Protein AF-A0A924QLK8-F1 (afdb_monomer)

Structure (mmCIF, N/CA/C/O backbone):
data_AF-A0A924QLK8-F1
#
_entry.id   AF-A0A924QLK8-F1
#
loop_
_atom_site.group_PDB
_atom_site.id
_atom_site.type_symbol
_atom_site.label_atom_id
_atom_site.label_alt_id
_atom_site.label_comp_id
_atom_site.label_asym_id
_atom_site.label_entity_id
_atom_site.label_seq_id
_atom_site.pdbx_PDB_ins_code
_atom_site.Cartn_x
_atom_site.Cartn_y
_atom_site.Cartn_z
_atom_site.occupancy
_atom_site.B_iso_or_equiv
_atom_site.auth_seq_id
_atom_site.auth_comp_id
_atom_site.auth_asym_id
_atom_site.auth_atom_id
_atom_site.pdbx_PDB_model_num
ATOM 1 N N . MET A 1 1 ? 37.944 8.018 -22.817 1.00 52.59 1 MET A N 1
ATOM 2 C CA . MET A 1 1 ? 36.495 7.705 -22.850 1.00 52.59 1 MET A CA 1
ATOM 3 C C . MET A 1 1 ? 36.092 6.530 -21.945 1.00 52.59 1 MET A C 1
ATOM 5 O O . MET A 1 1 ? 34.907 6.373 -21.698 1.00 52.59 1 MET A O 1
ATOM 9 N N . VAL A 1 2 ? 37.031 5.741 -21.392 1.00 51.84 2 VAL A N 1
ATOM 10 C CA . VAL A 1 2 ? 36.708 4.616 -20.482 1.00 51.84 2 VAL A CA 1
ATOM 11 C C . VAL A 1 2 ? 36.290 5.085 -19.074 1.00 51.84 2 VAL A C 1
ATOM 13 O O . VAL A 1 2 ? 35.356 4.531 -18.504 1.00 51.84 2 VAL A O 1
ATOM 16 N N . LEU A 1 3 ? 36.897 6.154 -18.536 1.00 49.53 3 LEU A N 1
ATOM 17 C CA . LEU A 1 3 ? 36.536 6.675 -17.206 1.00 49.53 3 LEU A CA 1
ATOM 18 C C . LEU A 1 3 ? 35.123 7.278 -17.137 1.00 49.53 3 LEU A C 1
ATOM 20 O O . LEU A 1 3 ? 34.426 7.066 -16.153 1.00 49.53 3 LEU A O 1
ATOM 24 N N . THR A 1 4 ? 34.672 7.991 -18.172 1.00 55.12 4 THR A N 1
ATOM 25 C CA . THR A 1 4 ? 33.317 8.572 -18.216 1.00 55.12 4 THR A CA 1
ATOM 26 C C . THR A 1 4 ? 32.231 7.501 -18.334 1.00 55.12 4 THR A C 1
ATOM 28 O O . THR A 1 4 ? 31.162 7.659 -17.755 1.00 55.12 4 THR A O 1
ATOM 31 N N . ALA A 1 5 ? 32.516 6.385 -19.015 1.00 56.75 5 ALA A N 1
ATOM 32 C CA . ALA A 1 5 ? 31.615 5.236 -19.080 1.00 56.75 5 ALA A CA 1
ATOM 33 C C . ALA A 1 5 ? 31.540 4.473 -17.740 1.00 56.75 5 ALA A C 1
ATOM 35 O O . ALA A 1 5 ? 30.443 4.122 -17.317 1.00 56.75 5 ALA A O 1
ATOM 36 N N . MET A 1 6 ? 32.661 4.275 -17.026 1.00 59.16 6 MET A N 1
ATOM 37 C CA . MET A 1 6 ? 32.640 3.670 -15.680 1.00 59.16 6 MET A CA 1
ATOM 38 C C . MET A 1 6 ? 31.910 4.544 -14.652 1.00 59.16 6 MET A C 1
ATOM 40 O O . MET A 1 6 ? 31.151 4.016 -13.844 1.00 59.16 6 MET A O 1
ATOM 44 N N . LEU A 1 7 ? 32.089 5.871 -14.695 1.00 56.84 7 LEU A N 1
ATOM 45 C CA . LEU A 1 7 ? 31.396 6.783 -13.777 1.00 56.84 7 LEU A CA 1
ATOM 46 C C . LEU A 1 7 ? 29.872 6.773 -14.006 1.00 56.84 7 LEU A C 1
ATOM 48 O O . LEU A 1 7 ? 29.106 6.757 -13.048 1.00 56.84 7 LEU A O 1
ATOM 52 N N . ALA A 1 8 ? 29.431 6.724 -15.269 1.00 57.00 8 ALA A N 1
ATOM 53 C CA . ALA A 1 8 ? 28.014 6.640 -15.628 1.00 57.00 8 ALA A CA 1
ATOM 54 C C . ALA A 1 8 ? 27.374 5.286 -15.255 1.00 57.00 8 ALA A C 1
ATOM 56 O O . ALA A 1 8 ? 26.233 5.260 -14.794 1.00 57.00 8 ALA A O 1
ATOM 57 N N . LEU A 1 9 ? 28.106 4.171 -15.399 1.00 63.88 9 LEU A N 1
ATOM 58 C CA . LEU A 1 9 ? 27.652 2.841 -14.961 1.00 63.88 9 LEU A CA 1
ATOM 59 C C . LEU A 1 9 ? 27.513 2.758 -13.433 1.00 63.88 9 LEU A C 1
ATOM 61 O O . LEU A 1 9 ? 26.516 2.235 -12.935 1.00 63.88 9 LEU A O 1
ATOM 65 N N . ASN A 1 10 ? 28.470 3.322 -12.689 1.00 61.03 10 ASN A N 1
ATOM 66 C CA . ASN A 1 10 ? 28.428 3.338 -11.225 1.00 61.03 10 ASN A CA 1
ATOM 67 C C . ASN A 1 10 ? 27.283 4.212 -10.694 1.00 61.03 10 ASN A C 1
ATOM 69 O O . ASN A 1 10 ? 26.560 3.783 -9.797 1.00 61.03 10 ASN A O 1
ATOM 73 N N . LEU A 1 11 ? 27.045 5.381 -11.303 1.00 63.94 11 LEU A N 1
ATOM 74 C CA . LEU A 1 11 ? 25.928 6.252 -10.927 1.00 63.94 11 LEU A CA 1
ATOM 75 C C . LEU A 1 11 ? 24.566 5.567 -11.136 1.00 63.94 11 LEU A C 1
ATOM 77 O O . LEU A 1 11 ? 23.669 5.704 -10.308 1.00 63.94 11 LEU A O 1
ATOM 81 N N . SER A 1 12 ? 24.407 4.786 -12.210 1.00 78.31 12 SER A N 1
ATOM 82 C CA . SER A 1 12 ? 23.176 4.020 -12.447 1.00 78.31 12 SER A CA 1
ATOM 83 C C . SER A 1 12 ? 22.949 2.953 -11.366 1.00 78.31 12 SER A C 1
ATOM 85 O O . SER A 1 12 ? 21.851 2.859 -10.818 1.00 78.31 12 SER A O 1
ATOM 87 N N . ALA A 1 13 ? 23.992 2.212 -10.978 1.00 85.25 13 ALA A N 1
ATOM 88 C CA . ALA A 1 13 ? 23.901 1.200 -9.923 1.00 85.25 13 ALA A CA 1
ATOM 89 C C . ALA A 1 13 ? 23.570 1.798 -8.541 1.00 85.25 13 ALA A C 1
ATOM 91 O O . ALA A 1 13 ? 22.764 1.227 -7.800 1.00 85.25 13 ALA A O 1
ATOM 92 N N . GLU A 1 14 ? 24.144 2.955 -8.202 1.00 88.31 14 GLU A N 1
ATOM 93 C CA . GLU A 1 14 ? 23.847 3.681 -6.960 1.00 88.31 14 GLU A CA 1
ATOM 94 C C . GLU A 1 14 ? 22.391 4.160 -6.906 1.00 88.31 14 GLU A C 1
ATOM 96 O O . GLU A 1 14 ? 21.726 3.991 -5.881 1.00 88.31 14 GLU A O 1
ATOM 101 N N . ILE A 1 15 ? 21.864 4.686 -8.018 1.00 89.62 15 ILE A N 1
ATOM 102 C CA . ILE A 1 15 ? 20.463 5.118 -8.118 1.00 89.62 15 ILE A CA 1
ATOM 103 C C . ILE A 1 15 ? 19.510 3.931 -7.914 1.00 89.62 15 ILE A C 1
ATOM 105 O O . ILE A 1 15 ? 18.560 4.030 -7.134 1.00 89.62 15 ILE A O 1
ATOM 109 N N . LEU A 1 16 ? 19.768 2.786 -8.556 1.00 91.19 16 LEU A N 1
ATOM 110 C CA . LEU A 1 16 ? 18.956 1.578 -8.353 1.00 91.19 16 LEU A CA 1
ATOM 111 C C . LEU A 1 16 ? 19.023 1.102 -6.896 1.00 91.19 16 LEU A C 1
ATOM 113 O O . LEU A 1 16 ? 17.999 0.746 -6.310 1.00 91.19 16 LEU A O 1
ATOM 117 N N . ASN A 1 17 ? 20.204 1.155 -6.273 1.00 92.38 17 ASN A N 1
ATOM 118 C CA . ASN A 1 17 ? 20.367 0.796 -4.868 1.00 92.38 17 ASN A CA 1
ATOM 119 C C . ASN A 1 17 ? 19.590 1.732 -3.923 1.00 92.38 17 ASN A C 1
ATOM 121 O O . ASN A 1 17 ? 18.981 1.270 -2.953 1.00 92.38 17 ASN A O 1
ATOM 125 N N . ALA A 1 18 ? 19.550 3.032 -4.222 1.00 95.00 18 ALA A N 1
ATOM 126 C CA . ALA A 1 18 ? 18.730 3.988 -3.485 1.00 95.00 18 ALA A CA 1
ATOM 127 C C . ALA A 1 18 ? 17.238 3.624 -3.579 1.00 95.00 18 ALA A C 1
ATOM 129 O O . ALA A 1 18 ? 16.558 3.562 -2.553 1.00 95.00 18 ALA A O 1
ATOM 130 N N . PHE A 1 19 ? 16.738 3.277 -4.772 1.00 95.25 19 PHE A N 1
ATOM 131 C CA . PHE A 1 19 ? 15.354 2.818 -4.930 1.00 95.25 19 PHE A CA 1
ATOM 132 C C . PHE A 1 19 ? 15.057 1.533 -4.154 1.00 95.25 19 PHE A C 1
ATOM 134 O O . PHE A 1 19 ? 14.004 1.464 -3.517 1.00 95.25 19 PHE A O 1
ATOM 141 N N . ARG A 1 20 ? 15.972 0.550 -4.135 1.00 94.50 20 ARG A N 1
ATOM 142 C CA . ARG A 1 20 ? 15.825 -0.654 -3.292 1.00 94.50 20 ARG A CA 1
ATOM 143 C C . ARG A 1 20 ? 15.733 -0.300 -1.814 1.00 94.50 20 ARG A C 1
ATOM 145 O O . ARG A 1 20 ? 14.881 -0.835 -1.113 1.00 94.50 20 ARG A O 1
ATOM 152 N N . THR A 1 21 ? 16.587 0.610 -1.355 1.00 96.75 21 THR A N 1
ATOM 153 C CA . THR A 1 21 ? 16.643 1.039 0.049 1.00 96.75 21 THR A CA 1
ATOM 154 C C . THR A 1 21 ? 15.335 1.702 0.468 1.00 96.75 21 THR A C 1
ATOM 156 O O . THR A 1 21 ? 14.754 1.347 1.493 1.00 96.75 21 THR A O 1
ATOM 159 N N . VAL A 1 22 ? 14.823 2.617 -0.360 1.00 97.81 22 VAL A N 1
ATOM 160 C CA . VAL A 1 22 ? 13.526 3.263 -0.130 1.00 97.81 22 VAL A CA 1
ATOM 161 C C . VAL A 1 22 ? 12.401 2.231 -0.153 1.00 97.81 22 VAL A C 1
ATOM 163 O O . VAL A 1 22 ? 11.565 2.225 0.746 1.00 97.81 22 VAL A O 1
ATOM 166 N N . ASN A 1 23 ? 12.401 1.319 -1.128 1.00 97.06 23 ASN A N 1
ATOM 167 C CA . ASN A 1 23 ? 11.398 0.263 -1.210 1.00 97.06 23 ASN A CA 1
ATOM 168 C C . ASN A 1 23 ? 11.396 -0.622 0.043 1.00 97.06 23 ASN A C 1
ATOM 170 O O . ASN A 1 23 ? 10.340 -0.867 0.613 1.00 97.06 23 ASN A O 1
ATOM 174 N N . TYR A 1 24 ? 12.568 -1.055 0.510 1.00 96.94 24 TYR A N 1
ATOM 175 C CA . TYR A 1 24 ? 12.702 -1.846 1.733 1.00 96.94 24 TYR A CA 1
ATOM 176 C C . TYR A 1 24 ? 12.174 -1.096 2.963 1.00 96.94 24 TYR A C 1
ATOM 178 O O . TYR A 1 24 ? 11.429 -1.660 3.761 1.00 96.94 24 TYR A O 1
ATOM 186 N N . SER A 1 25 ? 12.491 0.197 3.082 1.00 98.06 25 SER A N 1
ATOM 187 C CA . SER A 1 25 ? 11.961 1.050 4.150 1.00 98.06 25 SER A CA 1
ATOM 188 C C . SER A 1 25 ? 10.428 1.133 4.119 1.00 98.06 25 SER A C 1
ATOM 190 O O . SER A 1 25 ? 9.776 0.952 5.147 1.00 98.06 25 SER A O 1
ATOM 192 N N . LEU A 1 26 ? 9.837 1.318 2.932 1.00 97.94 26 LEU A N 1
ATOM 193 C CA . LEU A 1 26 ? 8.381 1.349 2.751 1.00 97.94 26 LEU A CA 1
ATOM 194 C C . LEU A 1 26 ? 7.727 0.008 3.108 1.00 97.94 26 LEU A C 1
ATOM 196 O O . LEU A 1 26 ? 6.694 -0.003 3.770 1.00 97.94 26 LEU A O 1
ATOM 200 N N . LEU A 1 27 ? 8.335 -1.122 2.734 1.00 96.88 27 LEU A N 1
ATOM 201 C CA . LEU A 1 27 ? 7.831 -2.451 3.097 1.00 96.88 27 LEU A CA 1
ATOM 202 C C . LEU A 1 27 ? 7.863 -2.684 4.614 1.00 96.88 27 LEU A C 1
ATOM 204 O O . LEU A 1 27 ? 6.887 -3.179 5.176 1.00 96.88 27 LEU A O 1
ATOM 208 N N . ASN A 1 28 ? 8.936 -2.271 5.293 1.00 97.75 28 ASN A N 1
ATOM 209 C CA . ASN A 1 28 ? 9.011 -2.347 6.754 1.00 97.75 28 ASN A CA 1
ATOM 210 C C . ASN A 1 28 ? 7.975 -1.438 7.424 1.00 97.75 28 ASN A C 1
ATOM 212 O O . ASN A 1 28 ? 7.350 -1.834 8.406 1.00 97.75 28 ASN A O 1
ATOM 216 N N . SER A 1 29 ? 7.768 -0.234 6.884 1.00 97.75 29 SER A N 1
ATOM 217 C CA . SER A 1 29 ? 6.728 0.678 7.362 1.00 97.75 29 SER A CA 1
ATOM 218 C C . SER A 1 29 ? 5.336 0.063 7.203 1.00 97.75 29 SER A C 1
ATOM 220 O O . SER A 1 29 ? 4.559 0.091 8.154 1.00 97.75 29 SER A O 1
ATOM 222 N N . ASN A 1 30 ? 5.048 -0.576 6.066 1.00 96.62 30 ASN A N 1
ATOM 223 C CA . ASN A 1 30 ? 3.788 -1.288 5.842 1.00 96.62 30 ASN A CA 1
ATOM 224 C C . ASN A 1 30 ? 3.568 -2.393 6.883 1.00 96.62 30 ASN A C 1
ATOM 226 O O . ASN A 1 30 ? 2.508 -2.440 7.499 1.00 96.62 30 ASN A O 1
ATOM 230 N N . ALA A 1 31 ? 4.581 -3.227 7.139 1.00 97.38 31 ALA A N 1
ATOM 231 C CA . ALA A 1 31 ? 4.492 -4.299 8.132 1.00 97.38 31 ALA A CA 1
ATOM 232 C C . ALA A 1 31 ? 4.278 -3.771 9.566 1.00 97.38 31 ALA A C 1
ATOM 234 O O . ALA A 1 31 ? 3.529 -4.355 10.355 1.00 97.38 31 ALA A O 1
ATOM 235 N N . ALA A 1 32 ? 4.912 -2.646 9.910 1.00 97.69 32 ALA A N 1
ATOM 236 C CA . ALA A 1 32 ? 4.711 -1.992 11.199 1.00 97.69 32 ALA A CA 1
ATOM 237 C C . ALA A 1 32 ? 3.282 -1.440 11.345 1.00 97.69 32 ALA A C 1
ATOM 239 O O . ALA A 1 32 ? 2.670 -1.606 12.402 1.00 97.69 32 ALA A O 1
ATOM 240 N N . ILE A 1 33 ? 2.735 -0.830 10.286 1.00 97.31 33 ILE A N 1
ATOM 241 C CA . ILE A 1 33 ? 1.347 -0.347 10.259 1.00 97.31 33 ILE A CA 1
ATOM 242 C C . ILE A 1 33 ? 0.369 -1.518 10.401 1.00 97.31 33 ILE A C 1
ATOM 244 O O . ILE A 1 33 ? -0.551 -1.439 11.212 1.00 97.31 33 ILE A O 1
ATOM 248 N N . ASP A 1 34 ? 0.606 -2.631 9.706 1.00 95.75 34 ASP A N 1
ATOM 249 C CA . ASP A 1 34 ? -0.236 -3.829 9.813 1.00 95.75 34 ASP A CA 1
ATOM 250 C C . ASP A 1 34 ? -0.263 -4.372 11.247 1.00 95.75 34 ASP A C 1
ATOM 252 O O . ASP A 1 34 ? -1.331 -4.605 11.813 1.00 95.75 34 ASP A O 1
ATOM 256 N N . THR A 1 35 ? 0.905 -4.462 11.889 1.00 97.06 35 THR A N 1
ATOM 257 C CA . THR A 1 35 ? 1.021 -4.893 13.293 1.00 97.06 35 THR A CA 1
ATOM 258 C C . THR A 1 35 ? 0.262 -3.957 14.245 1.00 97.06 35 THR A C 1
ATOM 260 O O . THR A 1 35 ? -0.393 -4.402 15.199 1.00 97.06 35 THR A O 1
ATOM 263 N N . LYS A 1 36 ? 0.322 -2.642 13.992 1.00 95.25 36 LYS A N 1
ATOM 264 C CA . LYS A 1 36 ? -0.432 -1.638 14.753 1.00 95.25 36 LYS A CA 1
ATOM 265 C C . LYS A 1 36 ? -1.938 -1.837 14.572 1.00 95.25 36 LYS A C 1
ATOM 267 O O . LYS A 1 36 ? -2.654 -1.932 15.571 1.00 95.25 36 LYS A O 1
ATOM 272 N N . ASN A 1 37 ? -2.409 -1.964 13.333 1.00 94.25 37 ASN A N 1
ATOM 273 C CA . ASN A 1 37 ? -3.826 -2.155 13.026 1.00 94.25 37 ASN A CA 1
ATOM 274 C C . ASN A 1 37 ? -4.359 -3.443 13.660 1.00 94.25 37 ASN A C 1
ATOM 276 O O . ASN A 1 37 ? -5.403 -3.417 14.311 1.00 94.25 37 ASN A O 1
ATOM 280 N N . GLU A 1 38 ? -3.623 -4.554 13.575 1.00 95.75 38 GLU A N 1
ATOM 281 C CA . GLU A 1 38 ? -3.990 -5.807 14.244 1.00 95.75 38 GLU A CA 1
ATOM 282 C C . GLU A 1 38 ? -4.172 -5.638 15.756 1.00 95.75 38 GLU A C 1
ATOM 284 O O . GLU A 1 38 ? -5.099 -6.202 16.343 1.00 95.75 38 GLU A O 1
ATOM 289 N N . THR A 1 39 ? -3.303 -4.855 16.396 1.00 95.62 39 THR A N 1
ATOM 290 C CA . THR A 1 39 ? -3.394 -4.566 17.833 1.00 95.62 39 THR A CA 1
ATOM 291 C C . THR A 1 39 ? -4.663 -3.777 18.157 1.00 95.62 39 THR A C 1
ATOM 293 O O . THR A 1 39 ? -5.375 -4.123 19.103 1.00 95.62 39 THR A O 1
ATOM 296 N N . ILE A 1 40 ? -5.003 -2.777 17.341 1.00 93.94 40 ILE A N 1
ATOM 297 C CA . ILE A 1 40 ? -6.231 -1.989 17.510 1.00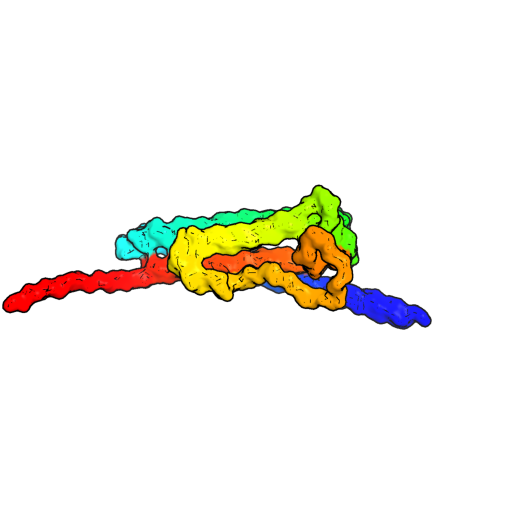 93.94 40 ILE A CA 1
ATOM 298 C C . ILE A 1 40 ? -7.473 -2.865 17.298 1.00 93.94 40 ILE A C 1
ATOM 300 O O . ILE A 1 40 ? -8.389 -2.843 18.117 1.00 93.94 40 ILE A O 1
ATOM 304 N N . PHE A 1 41 ? -7.493 -3.713 16.266 1.00 94.12 41 PHE A N 1
ATOM 305 C CA . PHE A 1 41 ? -8.602 -4.642 16.030 1.00 94.12 41 PHE A CA 1
ATOM 306 C C . PHE A 1 41 ? -8.770 -5.674 17.156 1.00 94.12 41 PHE A C 1
ATOM 308 O O . PHE A 1 41 ? -9.901 -6.042 17.484 1.00 94.12 41 PHE A O 1
ATOM 315 N N . LYS A 1 42 ? -7.678 -6.132 17.783 1.00 93.81 42 LYS A N 1
ATOM 316 C CA . LYS A 1 42 ? -7.750 -6.963 18.999 1.00 93.81 42 LYS A CA 1
ATOM 317 C C . LYS A 1 42 ? -8.369 -6.187 20.164 1.00 93.81 42 LYS A C 1
ATOM 319 O O . LYS A 1 42 ? -9.237 -6.732 20.841 1.00 93.81 42 LYS A O 1
ATOM 324 N N . SER A 1 43 ? -7.980 -4.926 20.360 1.00 90.38 43 SER A N 1
ATOM 325 C CA . SER A 1 43 ? -8.564 -4.059 21.393 1.00 90.38 43 SER A CA 1
ATOM 326 C C . SER A 1 43 ? -10.064 -3.830 21.172 1.00 90.38 43 SER A C 1
ATOM 328 O O . SER A 1 43 ? -10.847 -4.035 22.094 1.00 90.38 43 SER A O 1
ATOM 330 N N . PHE A 1 44 ? -10.496 -3.539 19.942 1.00 87.62 44 PHE A N 1
ATOM 331 C CA . PHE A 1 44 ? -11.917 -3.423 19.589 1.00 87.62 44 PHE A CA 1
ATOM 332 C C . PHE A 1 44 ? -12.743 -4.650 19.990 1.00 87.62 44 PHE A C 1
ATOM 334 O O . PHE A 1 44 ? -13.849 -4.517 20.514 1.00 87.62 44 PHE A O 1
ATOM 341 N N . LYS A 1 45 ? -12.216 -5.858 19.744 1.00 87.81 45 LYS A N 1
ATOM 342 C CA . LYS A 1 45 ? -12.901 -7.107 20.107 1.00 87.81 45 LYS A CA 1
ATOM 343 C C . LYS A 1 45 ? -13.097 -7.229 21.617 1.00 87.81 45 LYS A C 1
ATOM 345 O O . LYS A 1 45 ? -14.162 -7.656 22.040 1.00 87.81 45 LYS A O 1
ATOM 350 N N . GLN A 1 46 ? -12.121 -6.795 22.412 1.00 88.12 46 GLN A N 1
ATOM 351 C CA . GLN A 1 46 ? -12.255 -6.742 23.871 1.00 88.12 46 GLN A CA 1
ATOM 352 C C . GLN A 1 46 ? -13.287 -5.692 24.311 1.00 88.12 46 GLN A C 1
ATOM 354 O O . GLN A 1 46 ? -14.037 -5.912 25.256 1.00 88.12 46 GLN A O 1
ATOM 359 N N . GLU A 1 47 ? -13.366 -4.547 23.629 1.00 84.12 47 GLU A N 1
ATOM 360 C CA . GLU A 1 47 ? -14.347 -3.500 23.949 1.00 84.12 47 GLU A CA 1
ATOM 361 C C . GLU A 1 47 ? -15.790 -3.895 23.603 1.00 84.12 47 GLU A C 1
ATOM 363 O O . GLU A 1 47 ? -16.721 -3.454 24.276 1.00 84.12 47 GLU A O 1
ATOM 368 N N . LEU A 1 48 ? -15.993 -4.780 22.621 1.00 83.94 48 LEU A N 1
ATOM 369 C CA . LEU A 1 48 ? -17.304 -5.377 22.326 1.00 83.94 48 LEU A CA 1
ATOM 370 C C . LEU A 1 48 ? -17.835 -6.263 23.469 1.00 83.94 48 LEU A C 1
ATOM 372 O O . LEU A 1 48 ? -19.048 -6.468 23.575 1.00 83.94 48 LEU A O 1
ATOM 376 N N . GLU A 1 49 ? -16.950 -6.774 24.325 1.00 87.56 49 GLU A N 1
ATOM 377 C CA . GLU A 1 49 ? -17.301 -7.596 25.489 1.00 87.56 49 GLU A CA 1
ATOM 378 C C . GLU A 1 49 ? -17.611 -6.745 26.733 1.00 87.56 49 GLU A C 1
ATOM 380 O O . GLU A 1 49 ? -18.283 -7.210 27.655 1.00 87.56 49 GLU A O 1
ATOM 385 N N . GLN A 1 50 ? -17.188 -5.476 26.753 1.00 85.75 50 GLN A N 1
ATOM 386 C CA . GLN A 1 50 ? -17.415 -4.554 27.868 1.00 85.75 50 GLN A CA 1
ATOM 387 C C . GLN A 1 50 ? -18.803 -3.916 27.769 1.00 85.75 50 GLN A C 1
ATOM 389 O O . GLN A 1 50 ? -19.095 -3.191 26.820 1.00 85.75 50 GLN A O 1
ATOM 394 N N . ALA A 1 51 ? -19.658 -4.135 28.773 1.00 80.12 51 ALA A N 1
ATOM 395 C CA . ALA A 1 51 ? -21.056 -3.688 28.756 1.00 80.12 51 ALA A CA 1
ATOM 396 C C . ALA A 1 51 ? -21.222 -2.180 28.474 1.00 80.12 51 ALA A C 1
ATOM 398 O O . ALA A 1 51 ? -22.112 -1.795 27.717 1.00 80.12 51 ALA A O 1
ATOM 399 N N . GLU A 1 52 ? -20.339 -1.348 29.030 1.00 82.06 52 GLU A N 1
ATOM 400 C CA . GLU A 1 52 ? -20.372 0.115 28.889 1.00 82.06 52 GLU A CA 1
ATOM 401 C C . GLU A 1 52 ? -19.997 0.591 27.477 1.00 82.06 52 GLU A C 1
ATOM 403 O O . GLU A 1 52 ? -20.546 1.577 26.989 1.00 82.06 52 GLU A O 1
ATOM 408 N N . LYS A 1 53 ? -19.102 -0.131 26.791 1.00 84.75 53 LYS A N 1
ATOM 409 C CA . LYS A 1 53 ? -18.584 0.238 25.462 1.00 84.75 53 LYS A CA 1
ATOM 410 C C . LYS A 1 53 ? -19.269 -0.493 24.317 1.00 84.75 53 LYS A C 1
ATOM 412 O O . LYS A 1 53 ? -19.221 -0.028 23.180 1.00 84.75 53 LYS A O 1
ATOM 417 N N . LYS A 1 54 ? -19.950 -1.605 24.602 1.00 85.88 54 LYS A N 1
ATOM 418 C CA . LYS A 1 54 ? -20.550 -2.506 23.611 1.00 85.88 54 LYS A CA 1
ATOM 419 C C . LYS A 1 54 ? -21.422 -1.792 22.578 1.00 85.88 54 LYS A C 1
ATOM 421 O O . LYS A 1 54 ? -21.371 -2.142 21.404 1.00 85.88 54 LYS A O 1
ATOM 426 N N . GLN A 1 55 ? -22.208 -0.795 22.993 1.00 87.38 55 GLN A N 1
ATOM 427 C CA . GLN A 1 55 ? -23.079 -0.044 22.080 1.00 87.38 55 GLN A CA 1
ATOM 428 C C . GLN A 1 55 ? -22.275 0.775 21.062 1.00 87.38 55 GLN A C 1
ATOM 430 O O . GLN A 1 55 ? -22.540 0.688 19.866 1.00 87.38 55 GLN A O 1
ATOM 435 N N . LEU A 1 56 ? -21.267 1.527 21.516 1.00 88.12 56 LEU A N 1
ATOM 436 C CA . LEU A 1 56 ? -20.401 2.314 20.634 1.00 88.12 56 LEU A CA 1
ATOM 437 C C . LEU A 1 56 ? -19.505 1.408 19.788 1.00 88.12 56 LEU A C 1
ATOM 439 O O . LEU A 1 56 ? -19.374 1.620 18.583 1.00 88.12 56 LEU A O 1
ATOM 443 N N . ALA A 1 57 ? -18.953 0.354 20.387 1.00 88.75 57 ALA A N 1
ATOM 444 C CA . ALA A 1 57 ? -18.156 -0.641 19.688 1.00 88.75 57 ALA A CA 1
ATOM 445 C C . ALA A 1 57 ? -18.949 -1.303 18.550 1.00 88.75 57 ALA A C 1
ATOM 447 O O . ALA A 1 57 ? -18.428 -1.436 17.447 1.00 88.75 57 ALA A O 1
ATOM 448 N N . ALA A 1 58 ? -20.231 -1.626 18.756 1.00 89.44 58 ALA A N 1
ATOM 449 C CA . ALA A 1 58 ? -21.093 -2.180 17.709 1.00 89.44 58 ALA A CA 1
ATOM 450 C C . ALA A 1 58 ? -21.344 -1.213 16.533 1.00 89.44 58 ALA A C 1
ATOM 452 O O . ALA A 1 58 ? -21.630 -1.666 15.427 1.00 89.44 58 ALA A O 1
ATOM 453 N N . ILE A 1 59 ? -21.218 0.101 16.750 1.00 92.50 59 ILE A N 1
ATOM 454 C CA . ILE A 1 59 ? -21.373 1.131 15.710 1.00 92.50 59 ILE A CA 1
ATOM 455 C C . ILE A 1 59 ? -20.056 1.360 14.957 1.00 92.50 59 ILE A C 1
ATOM 457 O O . ILE A 1 59 ? -20.056 1.471 13.730 1.00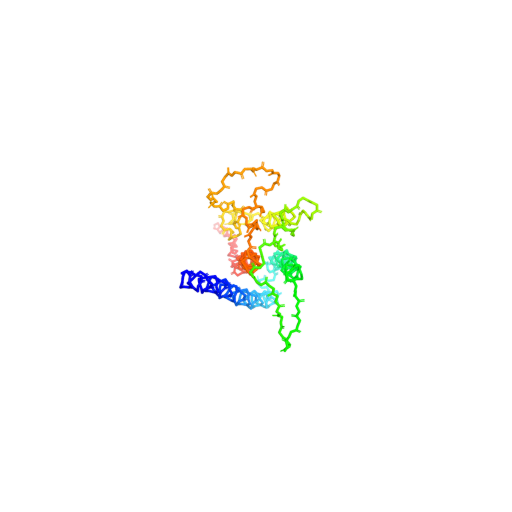 92.50 59 ILE A O 1
ATOM 461 N N . TRP A 1 60 ? -18.937 1.459 15.678 1.00 95.19 60 TRP A N 1
ATOM 462 C CA . TRP A 1 60 ? -17.649 1.879 15.114 1.00 95.19 60 TRP A CA 1
ATOM 463 C C . TRP A 1 60 ? -16.782 0.721 14.619 1.00 95.19 60 TRP A C 1
ATOM 465 O O . TRP A 1 60 ? -16.027 0.900 13.664 1.00 95.19 60 TRP A O 1
ATOM 475 N N . TYR A 1 61 ? -16.926 -0.480 15.182 1.00 94.50 61 TYR A N 1
ATOM 476 C CA . TYR A 1 61 ? -16.169 -1.650 14.736 1.00 94.50 61 TYR A CA 1
ATOM 477 C C . TYR A 1 61 ? -16.439 -2.025 13.266 1.00 94.50 61 TYR A C 1
ATOM 479 O O . TYR A 1 61 ? -15.472 -2.188 12.520 1.00 94.50 61 TYR A O 1
ATOM 487 N N . PRO A 1 62 ? -17.697 -2.088 12.776 1.00 95.75 62 PRO A N 1
ATOM 488 C CA . PRO A 1 62 ? -17.954 -2.382 11.363 1.00 95.75 62 PRO A CA 1
ATOM 489 C C . PRO A 1 62 ? -17.397 -1.314 10.412 1.00 95.75 62 PRO A C 1
ATOM 491 O O . PRO A 1 62 ? -17.013 -1.628 9.288 1.00 95.75 62 PRO A O 1
ATOM 494 N N . LYS A 1 63 ? -17.323 -0.052 10.857 1.00 97.56 63 LYS A N 1
ATOM 495 C CA . LYS A 1 63 ? -16.738 1.055 10.083 1.00 97.56 63 LYS A CA 1
ATOM 496 C C . LYS A 1 63 ? -15.223 0.899 9.955 1.00 97.56 63 LYS A C 1
ATOM 498 O O . LYS A 1 63 ? -14.696 1.008 8.851 1.00 97.56 63 LYS A O 1
ATOM 503 N N . ALA A 1 64 ? -14.546 0.563 11.057 1.00 97.19 64 ALA A N 1
ATOM 504 C CA . ALA A 1 64 ? -13.125 0.221 11.048 1.00 97.19 64 ALA A CA 1
ATOM 505 C C . ALA A 1 64 ? -12.849 -0.997 10.150 1.00 97.19 64 ALA A C 1
ATOM 507 O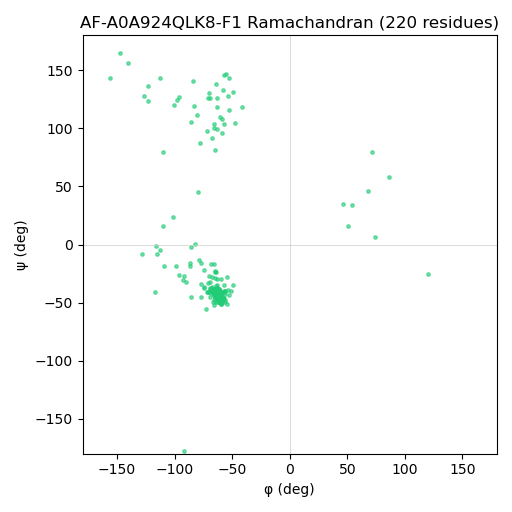 O . ALA A 1 64 ? -11.922 -0.970 9.344 1.00 97.19 64 ALA A O 1
ATOM 508 N N . GLN A 1 65 ? -13.692 -2.035 10.220 1.00 97.50 65 GLN A N 1
ATOM 509 C CA . GLN A 1 65 ? -13.567 -3.213 9.360 1.00 97.50 65 GLN A CA 1
ATOM 510 C C . GLN A 1 65 ? -13.728 -2.855 7.878 1.00 97.50 65 GLN A C 1
ATOM 512 O O . GLN A 1 65 ? -12.921 -3.274 7.057 1.00 97.50 65 GLN A O 1
ATOM 517 N N . LYS A 1 66 ? -14.704 -2.007 7.536 1.00 98.19 66 LYS A N 1
ATOM 518 C CA . LYS A 1 66 ? -14.883 -1.527 6.162 1.00 98.19 66 LYS A CA 1
ATOM 519 C C . LYS A 1 66 ? -13.655 -0.767 5.650 1.00 98.19 66 LYS A C 1
ATOM 521 O O . LYS A 1 66 ? -13.274 -0.956 4.499 1.00 98.19 66 LYS A O 1
ATOM 526 N N . ALA A 1 67 ? -13.021 0.065 6.481 1.00 98.19 67 ALA A N 1
ATOM 527 C CA . ALA A 1 67 ? -11.776 0.748 6.117 1.00 98.19 67 ALA A CA 1
ATOM 528 C C . ALA A 1 67 ? -10.651 -0.251 5.800 1.00 98.19 67 ALA A C 1
ATOM 530 O O . ALA A 1 67 ? -9.963 -0.102 4.788 1.00 98.19 67 ALA A O 1
ATOM 531 N N . LYS A 1 68 ? -10.523 -1.299 6.622 1.00 98.12 68 LYS A N 1
ATOM 532 C CA . LYS A 1 68 ? -9.581 -2.395 6.392 1.00 98.12 68 LYS A CA 1
ATOM 533 C C . LYS A 1 68 ? -9.858 -3.138 5.087 1.00 98.12 68 LYS A C 1
ATOM 535 O O . LYS A 1 68 ? -8.948 -3.295 4.282 1.00 98.12 68 LYS A O 1
ATOM 540 N N . ASP A 1 69 ? -11.101 -3.534 4.838 1.00 98.38 69 ASP A N 1
ATOM 541 C CA . ASP A 1 69 ? -11.460 -4.301 3.639 1.00 98.38 69 ASP A CA 1
ATOM 542 C C . ASP A 1 69 ? -11.157 -3.514 2.346 1.00 98.38 69 ASP A C 1
ATOM 544 O O . ASP A 1 69 ? -10.660 -4.071 1.364 1.00 98.38 69 ASP A O 1
ATOM 548 N N . LEU A 1 70 ? -11.401 -2.196 2.353 1.00 98.38 70 LEU A N 1
ATOM 549 C CA . LEU A 1 70 ? -11.054 -1.301 1.242 1.00 98.38 70 LEU A CA 1
ATOM 550 C C . LEU A 1 70 ? -9.536 -1.206 1.029 1.00 98.38 70 LEU A C 1
ATOM 552 O O . LEU A 1 70 ? -9.065 -1.254 -0.110 1.00 98.38 70 LEU A O 1
ATOM 556 N N . SER A 1 71 ? -8.776 -1.081 2.118 1.00 98.25 71 SER A N 1
ATOM 557 C CA . SER A 1 71 ? -7.310 -1.018 2.102 1.00 98.25 71 SER A CA 1
ATOM 558 C C . SER A 1 71 ? -6.689 -2.323 1.600 1.00 98.25 71 SER A C 1
ATOM 560 O O . SER A 1 71 ? -5.821 -2.298 0.722 1.00 98.25 71 SER A O 1
ATOM 562 N N . ASP A 1 72 ? -7.187 -3.469 2.071 1.00 98.44 72 ASP A N 1
ATOM 563 C CA . ASP A 1 72 ? -6.727 -4.798 1.666 1.00 98.44 72 ASP A CA 1
ATOM 564 C C . ASP A 1 72 ? -6.975 -5.029 0.164 1.00 98.44 72 ASP A C 1
ATOM 566 O O . ASP A 1 72 ? -6.086 -5.499 -0.552 1.00 98.44 72 ASP A O 1
ATOM 570 N N . ALA A 1 73 ? -8.141 -4.621 -0.354 1.00 98.31 73 ALA A N 1
ATOM 571 C CA . ALA A 1 73 ? -8.477 -4.745 -1.774 1.00 98.31 73 ALA A CA 1
ATOM 572 C C . ALA A 1 73 ? -7.538 -3.931 -2.687 1.00 98.31 73 ALA A C 1
ATOM 574 O O . ALA A 1 73 ? -7.082 -4.420 -3.726 1.00 98.31 73 ALA A O 1
ATOM 575 N N . VAL A 1 74 ? -7.225 -2.690 -2.305 1.00 98.25 74 VAL A N 1
ATOM 576 C CA . VAL A 1 74 ? -6.309 -1.819 -3.060 1.00 98.25 74 VAL A CA 1
ATOM 577 C C . VAL A 1 74 ? -4.866 -2.304 -2.932 1.00 98.25 74 VAL A C 1
ATOM 579 O O . VAL A 1 74 ? -4.145 -2.348 -3.930 1.00 98.25 74 VAL A O 1
ATOM 582 N N . THR A 1 75 ? -4.451 -2.726 -1.735 1.00 98.19 75 THR A N 1
ATOM 583 C CA . THR A 1 75 ? -3.118 -3.295 -1.489 1.00 98.19 75 THR A CA 1
ATOM 584 C C . THR A 1 75 ? -2.874 -4.525 -2.362 1.00 98.19 75 THR A C 1
ATOM 586 O O . THR A 1 75 ? -1.847 -4.586 -3.040 1.00 98.19 75 THR A O 1
ATOM 589 N N . ALA A 1 76 ? -3.845 -5.442 -2.435 1.00 98.56 76 ALA A N 1
ATOM 590 C CA . ALA A 1 76 ? -3.763 -6.638 -3.269 1.00 98.56 76 ALA A CA 1
ATOM 591 C C . ALA A 1 76 ? -3.639 -6.308 -4.766 1.00 98.56 76 ALA A C 1
ATOM 593 O O . ALA A 1 76 ? -2.852 -6.930 -5.483 1.00 98.56 76 ALA A O 1
ATOM 594 N N . TYR A 1 77 ? -4.372 -5.300 -5.248 1.00 98.38 77 TYR A N 1
ATOM 595 C CA . TYR A 1 77 ? -4.232 -4.824 -6.626 1.00 98.38 77 TYR A CA 1
ATOM 596 C C . TYR A 1 77 ? -2.826 -4.262 -6.897 1.00 98.38 77 TYR A C 1
ATOM 598 O O . TYR A 1 77 ? -2.210 -4.590 -7.912 1.00 98.38 77 TYR A O 1
ATOM 606 N N . LEU A 1 78 ? -2.288 -3.464 -5.970 1.00 98.38 78 LEU A N 1
ATOM 607 C CA . LEU A 1 78 ? -0.933 -2.912 -6.062 1.00 98.38 78 LEU A CA 1
ATOM 608 C C . LEU A 1 78 ? 0.140 -4.014 -6.062 1.00 98.38 78 LEU A C 1
ATOM 610 O O . LEU A 1 78 ? 1.094 -3.926 -6.836 1.00 98.38 78 LEU A O 1
ATOM 614 N N . ASP A 1 79 ? -0.023 -5.071 -5.261 1.00 98.25 79 ASP A N 1
ATOM 615 C CA . ASP A 1 79 ? 0.875 -6.234 -5.282 1.00 98.25 79 ASP A CA 1
ATOM 616 C C . ASP A 1 79 ? 0.805 -6.988 -6.614 1.00 98.25 79 ASP A C 1
ATOM 618 O O . ASP A 1 79 ? 1.840 -7.374 -7.167 1.00 98.25 79 ASP A O 1
ATOM 622 N N . GLY A 1 80 ? -0.398 -7.122 -7.182 1.00 98.12 80 GLY A N 1
ATOM 623 C CA . GLY A 1 80 ? -0.599 -7.657 -8.528 1.00 98.12 80 GLY A CA 1
ATOM 624 C C . GLY A 1 80 ? 0.185 -6.874 -9.583 1.00 98.12 80 GLY A C 1
ATOM 625 O O . GLY A 1 80 ? 0.957 -7.464 -10.342 1.00 98.12 80 GLY A O 1
ATOM 626 N N . LEU A 1 81 ? 0.074 -5.540 -9.576 1.00 97.88 81 LEU A N 1
ATOM 627 C CA . LEU A 1 81 ? 0.826 -4.674 -10.490 1.00 97.88 81 LEU A CA 1
ATOM 628 C C . LEU A 1 81 ? 2.342 -4.822 -10.325 1.00 97.88 81 LEU A C 1
ATOM 630 O O . LEU A 1 81 ? 3.056 -4.935 -11.320 1.00 97.88 81 LEU A O 1
ATOM 634 N N . LYS A 1 82 ? 2.852 -4.868 -9.088 1.00 97.94 82 LYS A N 1
ATOM 635 C CA . LYS A 1 82 ? 4.287 -5.087 -8.839 1.00 97.94 82 LYS A CA 1
ATOM 636 C C . LYS A 1 82 ? 4.759 -6.422 -9.400 1.00 97.94 82 LYS A C 1
ATOM 638 O O . LYS A 1 82 ? 5.837 -6.489 -9.987 1.00 97.94 82 LYS A O 1
ATOM 643 N N . MET A 1 83 ? 3.969 -7.480 -9.233 1.00 97.69 83 MET A N 1
ATOM 644 C CA . MET A 1 83 ? 4.307 -8.798 -9.763 1.00 97.69 83 MET A CA 1
ATOM 645 C C . MET A 1 83 ? 4.314 -8.808 -11.295 1.00 97.69 83 MET A C 1
ATOM 647 O O . MET A 1 83 ? 5.196 -9.408 -11.907 1.00 97.69 83 MET A O 1
ATOM 651 N N . GLU A 1 84 ? 3.366 -8.122 -11.930 1.00 96.62 84 GLU A N 1
ATOM 652 C CA . GLU A 1 84 ? 3.352 -7.958 -13.385 1.00 96.62 84 GLU A CA 1
ATOM 653 C C . GLU A 1 84 ? 4.554 -7.159 -13.894 1.00 96.62 84 GLU A C 1
ATOM 655 O O . GLU A 1 84 ? 5.179 -7.581 -14.862 1.00 96.62 84 GLU A O 1
ATOM 660 N N . LEU A 1 85 ? 4.957 -6.083 -13.209 1.00 96.31 85 LEU A N 1
ATOM 661 C CA . LEU A 1 85 ? 6.176 -5.335 -13.544 1.00 96.31 85 LEU A CA 1
ATOM 662 C C . LEU A 1 85 ? 7.430 -6.208 -13.463 1.00 96.31 85 LEU A C 1
ATOM 664 O O . LEU A 1 85 ? 8.279 -6.173 -14.358 1.00 96.31 85 LEU A O 1
ATOM 668 N N . LYS A 1 86 ? 7.549 -7.029 -12.414 1.00 96.62 86 LYS A N 1
ATOM 669 C CA . LYS A 1 86 ? 8.641 -8.003 -12.296 1.00 96.62 86 LYS A CA 1
ATOM 670 C C . LYS A 1 86 ? 8.622 -8.984 -13.474 1.00 96.62 86 LYS A C 1
ATOM 672 O O . LYS A 1 86 ? 9.653 -9.223 -14.096 1.00 96.62 86 LYS A O 1
ATOM 677 N N . LYS A 1 87 ? 7.456 -9.528 -13.836 1.00 96.31 87 LYS A N 1
ATOM 678 C CA . LYS A 1 87 ? 7.322 -10.448 -14.983 1.00 96.31 87 LYS A CA 1
ATOM 679 C C . LYS A 1 87 ? 7.700 -9.781 -16.310 1.00 96.31 87 LYS A C 1
ATOM 681 O O . LYS A 1 87 ? 8.527 -10.328 -17.038 1.00 96.31 87 LYS A O 1
ATOM 686 N N . ASP A 1 88 ? 7.187 -8.581 -16.581 1.00 94.44 88 ASP A N 1
ATOM 687 C CA . ASP A 1 88 ? 7.485 -7.803 -17.795 1.00 94.44 88 ASP A CA 1
ATOM 688 C C . ASP A 1 88 ? 8.962 -7.356 -17.866 1.00 94.44 88 ASP A C 1
ATOM 690 O O . ASP A 1 88 ? 9.460 -7.030 -18.948 1.00 94.44 88 ASP A O 1
ATOM 694 N N . SER A 1 89 ? 9.682 -7.396 -16.740 1.00 95.38 89 SER A N 1
ATOM 695 C CA . SER A 1 89 ? 11.130 -7.169 -16.629 1.00 95.38 89 SER A CA 1
ATOM 696 C C . SER A 1 89 ? 11.948 -8.463 -16.497 1.00 95.38 89 SER A C 1
ATOM 698 O O . SER A 1 89 ? 13.094 -8.430 -16.051 1.00 95.38 89 SER A O 1
ATOM 700 N N . LYS A 1 90 ? 11.416 -9.601 -16.967 1.00 95.94 90 LYS A N 1
ATOM 701 C CA . LYS A 1 90 ? 12.106 -10.907 -17.019 1.00 95.94 90 LYS A CA 1
ATOM 702 C C . LYS A 1 90 ? 12.383 -11.520 -15.640 1.00 95.94 90 LYS A C 1
ATOM 704 O O . LYS A 1 90 ? 13.481 -12.021 -15.393 1.00 95.94 90 LYS A O 1
ATOM 709 N N . LEU A 1 91 ? 11.379 -11.504 -14.761 1.00 96.00 91 LEU A N 1
ATOM 710 C CA . LEU A 1 91 ? 11.420 -12.211 -13.479 1.00 96.00 91 LEU A CA 1
ATOM 711 C C . LEU A 1 91 ? 11.870 -13.666 -13.643 1.00 96.00 91 LEU A C 1
ATOM 713 O O . LEU A 1 91 ? 11.319 -14.425 -14.440 1.00 96.00 91 LEU A O 1
ATOM 717 N N . LYS A 1 92 ? 12.827 -14.053 -12.808 1.00 95.31 92 LYS A N 1
ATOM 718 C CA . LYS A 1 92 ? 13.323 -15.412 -12.621 1.00 95.31 92 LYS A CA 1
ATOM 719 C C . LYS A 1 92 ? 13.588 -15.657 -11.140 1.00 95.31 92 LYS A C 1
ATOM 721 O O . LYS A 1 92 ? 13.821 -14.720 -10.380 1.00 95.31 92 LYS A O 1
ATOM 726 N N . ILE A 1 93 ? 13.563 -16.923 -10.746 1.00 94.19 93 ILE A N 1
ATOM 727 C CA . ILE A 1 93 ? 13.978 -17.348 -9.411 1.00 94.19 93 ILE A CA 1
ATOM 728 C C . ILE A 1 93 ? 15.396 -17.899 -9.527 1.00 94.19 93 ILE A C 1
ATOM 730 O O . ILE A 1 93 ? 15.626 -18.855 -10.264 1.00 94.19 93 ILE A O 1
ATOM 734 N N . GLU A 1 94 ? 16.339 -17.290 -8.816 1.00 91.38 94 GLU A N 1
ATOM 735 C CA . GLU A 1 94 ? 17.721 -17.758 -8.694 1.00 91.38 94 GLU A CA 1
ATOM 736 C C . GLU A 1 94 ? 18.063 -17.860 -7.207 1.00 91.38 94 GLU A C 1
ATOM 738 O O . GLU A 1 94 ? 17.829 -16.915 -6.460 1.00 91.38 94 GLU A O 1
ATOM 743 N N . ASP A 1 95 ? 18.573 -19.013 -6.768 1.00 90.06 95 ASP A N 1
ATOM 744 C CA . ASP A 1 95 ? 18.938 -19.274 -5.364 1.00 90.06 95 ASP A CA 1
ATOM 745 C C . ASP A 1 95 ? 17.797 -19.015 -4.359 1.00 90.06 95 ASP A C 1
ATOM 747 O O . ASP A 1 95 ? 18.007 -18.564 -3.235 1.00 90.06 95 ASP A O 1
ATOM 751 N N . GLY A 1 96 ? 16.553 -19.274 -4.779 1.00 88.94 96 GLY A N 1
ATOM 752 C CA . GLY A 1 96 ? 15.354 -19.024 -3.970 1.00 88.94 96 GLY A CA 1
ATOM 753 C C . GLY A 1 96 ? 14.971 -17.545 -3.846 1.00 88.94 96 GLY A C 1
ATOM 754 O O . GLY A 1 96 ? 14.038 -17.225 -3.114 1.00 88.94 96 GLY A O 1
ATOM 755 N N . GLN A 1 97 ? 15.654 -16.649 -4.562 1.00 89.06 97 GLN A N 1
ATOM 756 C CA . GLN A 1 97 ? 15.375 -15.217 -4.583 1.00 89.06 97 GLN A CA 1
ATOM 757 C C . GLN A 1 97 ? 14.850 -14.775 -5.948 1.00 89.06 97 GLN A C 1
ATOM 759 O O . GLN A 1 97 ? 15.275 -15.253 -7.002 1.00 89.06 97 GLN A O 1
ATOM 764 N N . GLU A 1 98 ? 13.917 -13.829 -5.931 1.00 92.00 98 GLU A N 1
ATOM 765 C CA . GLU A 1 98 ? 13.449 -13.173 -7.146 1.00 92.00 98 GLU A CA 1
ATOM 766 C C . GLU A 1 98 ? 14.549 -12.278 -7.719 1.00 92.00 98 GLU A C 1
ATOM 768 O O . GLU A 1 98 ? 15.051 -11.381 -7.042 1.00 92.00 98 GLU A O 1
ATOM 773 N N . LYS A 1 99 ? 14.880 -12.479 -8.994 1.00 93.19 99 LYS A N 1
ATOM 774 C CA . LYS A 1 99 ? 15.703 -11.556 -9.776 1.00 93.19 99 LYS A CA 1
ATOM 775 C C . LYS A 1 99 ? 14.939 -11.114 -11.011 1.00 93.19 99 LYS A C 1
ATOM 777 O O . LYS A 1 99 ? 14.318 -11.923 -11.693 1.00 93.19 99 LYS A O 1
ATOM 782 N N . PHE A 1 100 ? 15.000 -9.828 -11.309 1.00 95.19 100 PHE A N 1
ATOM 783 C CA . PHE A 1 100 ? 14.386 -9.215 -12.481 1.00 95.19 100 PHE A CA 1
ATOM 784 C C . PHE A 1 100 ? 15.257 -8.043 -12.944 1.00 95.19 100 PHE A C 1
ATOM 786 O O . PHE A 1 10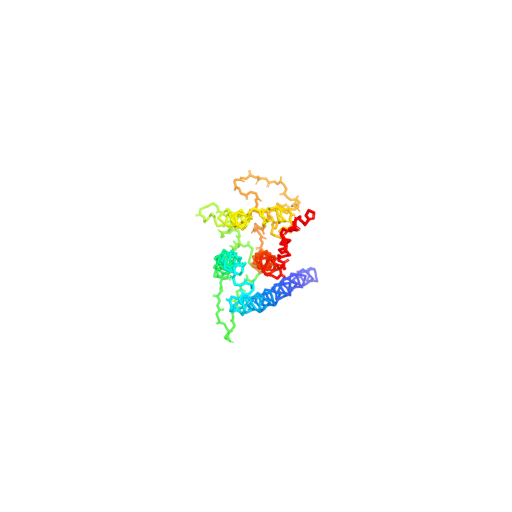0 ? 16.146 -7.596 -12.216 1.00 95.19 100 PHE A O 1
ATOM 793 N N . ASN A 1 101 ? 15.030 -7.553 -14.161 1.00 94.75 101 ASN A N 1
ATOM 794 C CA . ASN A 1 101 ? 15.782 -6.430 -14.711 1.00 94.75 101 ASN A CA 1
ATOM 795 C C . ASN A 1 101 ? 15.269 -5.118 -14.109 1.00 94.75 101 ASN A C 1
ATOM 797 O O . ASN A 1 101 ? 14.377 -4.466 -14.648 1.00 94.75 101 ASN A O 1
ATOM 801 N N . GLU A 1 102 ? 15.832 -4.747 -12.966 1.00 93.56 102 GLU A N 1
ATOM 802 C CA . GLU A 1 102 ? 15.448 -3.560 -12.200 1.00 93.56 102 GLU A CA 1
ATOM 803 C C . GLU A 1 102 ? 15.609 -2.237 -12.960 1.00 93.56 102 GLU A C 1
ATOM 805 O O . GLU A 1 102 ? 14.859 -1.292 -12.710 1.00 93.56 102 GLU A O 1
ATOM 810 N N . ASP A 1 103 ? 16.563 -2.177 -13.886 1.00 94.25 103 ASP A N 1
ATOM 811 C CA . ASP A 1 103 ? 16.881 -1.023 -14.728 1.00 94.25 103 ASP A CA 1
ATOM 812 C C . ASP A 1 103 ? 16.033 -0.945 -16.007 1.00 94.25 103 ASP A C 1
ATOM 814 O O . ASP A 1 103 ? 16.147 0.017 -16.765 1.00 94.25 103 ASP A O 1
ATOM 818 N N . ASN A 1 104 ? 15.154 -1.924 -16.254 1.00 93.88 104 ASN A N 1
ATOM 819 C CA . ASN A 1 104 ? 14.294 -1.931 -17.432 1.00 93.88 104 ASN A CA 1
ATOM 820 C C . ASN A 1 104 ? 13.330 -0.732 -17.405 1.00 93.88 104 ASN A C 1
ATOM 822 O O . ASN A 1 104 ? 12.496 -0.638 -16.501 1.00 93.88 104 ASN A O 1
ATOM 826 N N . LEU A 1 105 ? 13.443 0.147 -18.407 1.00 92.62 105 LEU A N 1
ATOM 827 C CA . LEU A 1 105 ? 12.656 1.384 -18.550 1.00 92.62 105 LEU A CA 1
ATOM 828 C C . LEU A 1 105 ? 11.312 1.177 -19.269 1.00 92.62 105 LEU A C 1
ATOM 830 O O . LEU A 1 105 ? 10.424 2.033 -19.224 1.00 92.62 105 LEU A O 1
ATOM 834 N N . ASP A 1 106 ? 11.153 0.041 -19.945 1.00 91.94 106 ASP A N 1
ATOM 835 C CA . ASP A 1 106 ? 10.006 -0.215 -20.809 1.00 91.94 106 ASP A CA 1
ATOM 836 C C . ASP A 1 106 ? 8.875 -0.929 -20.069 1.00 91.94 106 ASP A C 1
ATOM 838 O O . ASP A 1 106 ? 7.715 -0.738 -20.409 1.00 91.94 106 ASP A O 1
ATOM 842 N N . ALA A 1 107 ? 9.178 -1.762 -19.068 1.00 94.00 107 ALA A N 1
ATOM 843 C CA . ALA A 1 107 ? 8.178 -2.576 -18.377 1.00 94.00 107 ALA A CA 1
ATOM 844 C C . ALA A 1 107 ? 7.071 -1.713 -17.749 1.00 94.00 107 ALA A C 1
ATOM 846 O O . ALA A 1 107 ? 5.888 -1.986 -17.952 1.00 94.00 107 ALA A O 1
ATOM 847 N N . ALA A 1 108 ? 7.450 -0.633 -17.058 1.00 93.56 108 ALA A N 1
ATOM 848 C CA . ALA A 1 108 ? 6.502 0.319 -16.484 1.00 93.56 108 ALA A CA 1
ATOM 849 C C . ALA A 1 108 ? 5.707 1.062 -17.566 1.00 93.56 108 ALA A C 1
ATOM 851 O O . ALA A 1 108 ? 4.482 1.140 -17.478 1.00 93.56 108 ALA A O 1
ATOM 852 N N . THR A 1 109 ? 6.385 1.520 -18.622 1.00 91.50 109 THR A N 1
ATOM 853 C CA . THR A 1 109 ? 5.754 2.212 -19.753 1.00 91.50 109 THR A CA 1
ATOM 854 C C . THR A 1 109 ? 4.706 1.326 -20.432 1.00 91.50 109 THR A C 1
ATOM 856 O O . THR A 1 109 ? 3.549 1.722 -20.555 1.00 91.50 109 THR A O 1
ATOM 859 N N . ARG A 1 110 ? 5.065 0.089 -20.793 1.00 91.94 110 ARG A N 1
ATOM 860 C CA . ARG A 1 110 ? 4.153 -0.872 -21.430 1.00 91.94 110 ARG A CA 1
ATOM 861 C C . ARG A 1 110 ? 2.957 -1.217 -20.558 1.00 91.94 110 ARG A C 1
ATOM 863 O O . ARG A 1 110 ? 1.857 -1.388 -21.070 1.00 91.94 110 ARG A O 1
ATOM 870 N N . LEU A 1 111 ? 3.170 -1.388 -19.252 1.00 93.00 111 LEU A N 1
ATOM 871 C CA . LEU A 1 111 ? 2.111 -1.825 -18.346 1.00 93.00 111 LEU A CA 1
ATOM 872 C C . LEU A 1 111 ? 1.140 -0.695 -17.987 1.00 93.00 111 LEU A C 1
ATOM 874 O O . LEU A 1 111 ? -0.070 -0.916 -17.979 1.00 93.00 111 LEU A O 1
ATOM 878 N N . LEU A 1 112 ? 1.669 0.485 -17.660 1.00 92.50 112 LEU A N 1
ATOM 879 C CA . LEU A 1 112 ? 0.920 1.555 -16.998 1.00 92.50 112 LEU A CA 1
ATOM 880 C C . LEU A 1 112 ? 0.632 2.752 -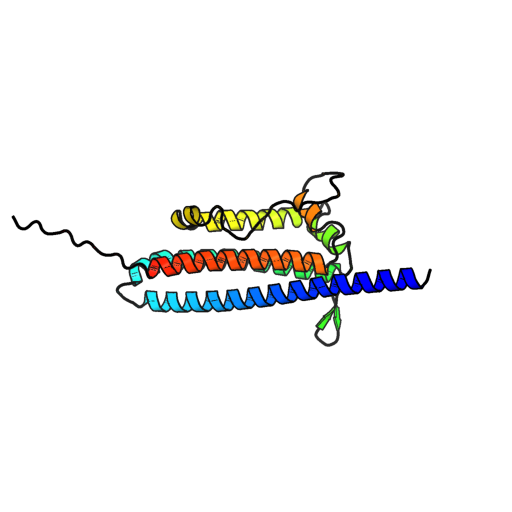17.907 1.00 92.50 112 LEU A C 1
ATOM 882 O O . LEU A 1 112 ? -0.264 3.519 -17.583 1.00 92.50 112 LEU A O 1
ATOM 886 N N . VAL A 1 113 ? 1.346 2.915 -19.025 1.00 89.31 113 VAL A N 1
ATOM 887 C CA . VAL A 1 113 ? 1.257 4.119 -19.873 1.00 89.31 113 VAL A CA 1
ATOM 888 C C . VAL A 1 113 ? 0.741 3.809 -21.278 1.00 89.31 113 VAL A C 1
ATOM 890 O O . VAL A 1 113 ? -0.050 4.576 -21.822 1.00 89.31 113 VAL A O 1
ATOM 893 N N . GLU A 1 114 ? 1.180 2.709 -21.894 1.00 85.94 114 GLU A N 1
ATOM 894 C CA . GLU A 1 114 ? 0.836 2.418 -23.288 1.00 85.94 114 GLU A CA 1
ATOM 895 C C . GLU A 1 114 ? -0.676 2.194 -23.507 1.00 85.94 114 GLU A C 1
ATOM 897 O O . GLU A 1 114 ? -1.344 1.491 -22.731 1.00 85.94 114 GLU A O 1
ATOM 902 N N . PRO A 1 115 ? -1.232 2.746 -24.604 1.00 69.81 115 PRO A N 1
ATOM 903 C CA . PRO A 1 115 ? -2.634 2.561 -24.947 1.00 69.81 115 PRO A CA 1
ATOM 904 C C . PRO A 1 115 ? -2.919 1.079 -25.226 1.00 69.81 115 PRO A C 1
ATOM 906 O O . PRO A 1 115 ? -2.273 0.455 -26.062 1.00 69.81 115 PRO A O 1
ATOM 909 N N . GLY A 1 116 ? -3.908 0.514 -24.528 1.00 67.44 116 GLY A N 1
ATOM 910 C CA . GLY A 1 116 ? -4.344 -0.879 -24.695 1.00 67.44 116 GLY A CA 1
ATOM 911 C C . GLY A 1 116 ? -4.227 -1.744 -23.438 1.00 67.44 116 GLY A C 1
ATOM 912 O O . GLY A 1 116 ? -5.016 -2.674 -23.295 1.00 67.44 116 GLY A O 1
ATOM 913 N N . LYS A 1 117 ? -3.323 -1.420 -22.497 1.00 68.25 117 LYS A N 1
ATOM 914 C CA . LYS A 1 117 ? -3.286 -2.075 -21.171 1.00 68.25 117 LYS A CA 1
ATOM 915 C C . LYS A 1 117 ? -4.017 -1.284 -20.080 1.00 68.25 117 LYS A C 1
ATOM 917 O O . LYS A 1 117 ? -4.497 -1.900 -19.138 1.00 68.25 117 LYS A O 1
ATOM 922 N N . ALA A 1 118 ? -4.134 0.043 -20.223 1.00 71.00 118 ALA A N 1
ATOM 923 C CA . ALA A 1 118 ? -4.950 0.959 -19.403 1.00 71.00 118 ALA A CA 1
ATOM 924 C C . ALA A 1 118 ? -4.792 0.855 -17.864 1.00 71.00 118 ALA A C 1
ATOM 926 O O . ALA A 1 118 ? -5.620 1.387 -17.123 1.00 71.00 118 ALA A O 1
ATOM 927 N N . LYS A 1 119 ? -3.730 0.209 -17.357 1.00 91.06 119 LYS A N 1
ATOM 928 C CA . LYS A 1 119 ? -3.584 -0.045 -15.915 1.00 91.06 119 LYS A CA 1
ATOM 929 C C . LYS A 1 119 ? -3.194 1.190 -15.109 1.00 91.06 119 LYS A C 1
ATOM 931 O O . LYS A 1 119 ? -3.427 1.200 -13.905 1.00 91.06 119 LYS A O 1
ATOM 936 N N . GLY A 1 120 ? -2.610 2.212 -15.741 1.00 91.44 120 GLY A N 1
ATOM 937 C CA . GLY A 1 120 ? -2.311 3.498 -15.105 1.00 91.44 120 GLY A CA 1
ATOM 938 C C . GLY A 1 120 ? -3.578 4.252 -14.712 1.00 91.44 120 GLY A C 1
ATOM 939 O O . GLY A 1 120 ? -3.762 4.581 -13.540 1.00 91.44 120 GLY A O 1
ATOM 940 N N . GLU A 1 121 ? -4.497 4.424 -15.660 1.00 89.75 121 GLU A N 1
ATOM 941 C CA . GLU A 1 121 ? -5.814 5.008 -15.405 1.00 89.75 121 GLU A CA 1
ATOM 942 C C . GLU A 1 121 ? -6.632 4.156 -14.423 1.00 89.75 121 GLU A C 1
ATOM 944 O O . GLU A 1 121 ? -7.227 4.693 -13.487 1.00 89.75 121 GLU A O 1
ATOM 949 N N . GLU A 1 122 ? -6.607 2.823 -14.560 1.00 93.38 122 GLU A N 1
ATOM 950 C CA . GLU A 1 122 ? -7.251 1.921 -13.596 1.00 93.38 122 GLU A CA 1
ATOM 951 C C . GLU A 1 122 ? -6.671 2.090 -12.185 1.00 93.38 122 GLU A C 1
ATOM 953 O O . GLU A 1 122 ? -7.424 2.181 -11.214 1.00 93.38 122 GLU A O 1
ATOM 958 N N . LEU A 1 123 ? -5.343 2.169 -12.060 1.00 95.81 123 LEU A N 1
ATOM 959 C CA . LEU A 1 123 ? -4.658 2.410 -10.794 1.00 95.81 123 LEU A CA 1
ATOM 960 C C . LEU A 1 123 ? -5.096 3.738 -10.179 1.00 95.81 123 LEU A C 1
ATOM 962 O O . LEU A 1 123 ? -5.521 3.762 -9.023 1.00 95.81 123 LEU A O 1
ATOM 966 N N . ARG A 1 124 ? -5.043 4.828 -10.950 1.00 94.38 124 ARG A N 1
ATOM 967 C CA . ARG A 1 124 ? -5.475 6.149 -10.488 1.00 94.38 124 ARG A CA 1
ATOM 968 C C . ARG A 1 124 ? -6.926 6.114 -10.024 1.00 94.38 124 ARG A C 1
ATOM 970 O O . ARG A 1 124 ? -7.234 6.620 -8.947 1.00 94.38 124 ARG A O 1
ATOM 977 N N . LYS A 1 125 ? -7.808 5.490 -10.810 1.00 94.94 125 LYS A N 1
ATOM 978 C CA . LYS A 1 125 ? -9.224 5.357 -10.474 1.00 94.94 125 LYS A CA 1
ATOM 979 C C . LYS A 1 125 ? -9.416 4.566 -9.184 1.00 94.94 125 LYS A C 1
ATOM 981 O O . LYS A 1 125 ? -10.149 5.023 -8.321 1.00 94.94 125 LYS A O 1
ATOM 986 N N . LYS A 1 126 ? -8.741 3.428 -9.007 1.00 97.19 126 LYS A N 1
ATOM 987 C CA . LYS A 1 126 ? -8.839 2.624 -7.776 1.00 97.19 126 LYS A CA 1
ATOM 988 C C . LYS A 1 126 ? -8.362 3.383 -6.540 1.00 97.19 126 LYS A C 1
ATOM 990 O O . LYS A 1 126 ? -8.986 3.267 -5.491 1.00 97.19 126 LYS A O 1
ATOM 995 N N . LEU A 1 127 ? -7.289 4.165 -6.656 1.00 97.69 127 LEU A N 1
ATOM 996 C CA . LEU A 1 127 ? -6.795 5.002 -5.560 1.00 97.69 127 LEU A CA 1
ATOM 997 C C . LEU A 1 127 ? -7.763 6.150 -5.230 1.00 97.69 127 LEU A C 1
ATOM 999 O O . LEU A 1 127 ? -7.988 6.449 -4.058 1.00 97.69 127 LEU A O 1
ATOM 1003 N N . GLN A 1 128 ? -8.368 6.766 -6.248 1.00 96.88 128 GLN A N 1
ATOM 1004 C CA . GLN A 1 128 ? -9.390 7.796 -6.064 1.00 96.88 128 GLN A CA 1
ATOM 1005 C C . GLN A 1 128 ? -10.660 7.212 -5.428 1.00 96.88 128 GLN A C 1
ATOM 1007 O O . GLN A 1 128 ? -11.120 7.712 -4.406 1.00 96.88 128 GLN A O 1
ATOM 1012 N N . ASP A 1 129 ? -11.163 6.101 -5.971 1.00 97.88 129 ASP A N 1
ATOM 1013 C CA . ASP A 1 129 ? -12.320 5.377 -5.447 1.00 97.88 129 ASP A CA 1
ATOM 1014 C C . ASP A 1 129 ? -12.089 4.955 -3.988 1.00 97.88 129 ASP A C 1
ATOM 1016 O O . ASP A 1 129 ? -13.004 5.047 -3.176 1.00 97.88 129 ASP A O 1
ATOM 1020 N N . PHE A 1 130 ? -10.876 4.514 -3.636 1.00 98.25 130 PHE A N 1
ATOM 1021 C CA . PHE A 1 130 ? -10.507 4.204 -2.255 1.00 98.25 130 PHE A CA 1
ATOM 1022 C C . PHE A 1 130 ? -10.671 5.417 -1.344 1.00 98.25 130 PHE A C 1
ATOM 1024 O O . PHE A 1 130 ? -11.340 5.315 -0.320 1.00 98.25 130 PHE A O 1
ATOM 1031 N N . LYS A 1 131 ? -10.109 6.569 -1.730 1.00 96.62 131 LYS A N 1
ATOM 1032 C CA . LYS A 1 131 ? -10.221 7.810 -0.957 1.00 96.62 131 LYS A CA 1
ATOM 1033 C C . LYS A 1 131 ? -11.685 8.200 -0.751 1.00 96.62 131 LYS A C 1
ATOM 1035 O O . LYS A 1 131 ? -12.098 8.461 0.377 1.00 96.62 131 LYS A O 1
ATOM 1040 N N . ASP A 1 132 ? -12.471 8.180 -1.821 1.00 97.19 132 ASP A N 1
ATOM 1041 C CA . ASP A 1 132 ? -13.877 8.578 -1.783 1.00 97.19 132 ASP A CA 1
ATOM 1042 C C . ASP A 1 132 ? -14.711 7.615 -0.928 1.00 97.19 132 ASP A C 1
ATOM 1044 O O . ASP A 1 132 ? -15.504 8.045 -0.090 1.00 97.19 132 ASP A O 1
ATOM 1048 N N . GLN A 1 133 ? -14.492 6.305 -1.073 1.00 98.06 133 GLN A N 1
ATOM 1049 C CA . GLN A 1 133 ? -15.194 5.290 -0.289 1.00 98.06 133 GLN A CA 1
ATOM 1050 C C . GLN A 1 133 ? -14.811 5.326 1.188 1.00 98.06 133 GLN A C 1
ATOM 1052 O O . GLN A 1 133 ? -15.685 5.115 2.028 1.00 98.06 133 GLN A O 1
ATOM 1057 N N . LEU A 1 134 ? -13.544 5.610 1.505 1.00 97.19 134 LEU A N 1
ATOM 1058 C CA . LEU A 1 134 ? -13.047 5.725 2.874 1.00 97.19 134 LEU A CA 1
ATOM 1059 C C . LEU A 1 134 ? -13.695 6.917 3.593 1.00 97.19 134 LEU A C 1
ATOM 1061 O O . LEU A 1 134 ? -14.202 6.772 4.704 1.00 97.19 134 LEU A O 1
ATOM 1065 N N . LEU A 1 135 ? -13.761 8.075 2.930 1.00 97.06 135 LEU A N 1
ATOM 1066 C CA . LEU A 1 135 ? -14.422 9.275 3.456 1.00 97.06 135 LEU A CA 1
ATOM 1067 C C . LEU A 1 135 ? -15.945 9.113 3.561 1.00 97.06 135 LEU A C 1
ATOM 1069 O O . LEU A 1 135 ? -16.572 9.715 4.429 1.00 97.06 135 LEU A O 1
ATOM 1073 N N . ALA A 1 136 ? -16.539 8.274 2.711 1.00 97.81 136 ALA A N 1
ATOM 1074 C CA . ALA A 1 136 ? -17.964 7.962 2.730 1.00 97.81 136 ALA A CA 1
ATOM 1075 C C . ALA A 1 136 ? -18.357 6.877 3.753 1.00 97.81 136 ALA A C 1
ATOM 1077 O O . ALA A 1 136 ? -19.536 6.524 3.832 1.00 97.81 136 ALA A O 1
ATOM 1078 N N . ILE A 1 137 ? -17.414 6.320 4.528 1.00 97.88 137 ILE A N 1
ATOM 1079 C CA . ILE A 1 137 ? -17.734 5.339 5.582 1.00 97.88 137 ILE A CA 1
ATOM 1080 C C . ILE A 1 137 ? -18.640 5.964 6.646 1.00 97.88 137 ILE A C 1
ATOM 1082 O O . ILE A 1 137 ? -19.580 5.311 7.100 1.00 97.88 137 ILE A O 1
ATOM 1086 N N . ASP A 1 138 ? -18.353 7.204 7.041 1.00 97.56 138 ASP A N 1
ATOM 1087 C CA . ASP A 1 138 ? -19.111 7.938 8.048 1.00 97.56 138 ASP A CA 1
ATOM 1088 C C . ASP A 1 138 ? -18.944 9.460 7.871 1.00 97.56 138 ASP A C 1
ATOM 1090 O O . ASP A 1 138 ? -17.839 9.908 7.559 1.00 97.56 138 ASP A O 1
ATOM 1094 N N . PRO A 1 139 ? -19.984 10.282 8.105 1.00 96.81 139 PRO A N 1
ATOM 1095 C CA . PRO A 1 139 ? -19.868 11.737 8.009 1.00 96.81 139 PRO A CA 1
ATOM 1096 C C . PRO A 1 139 ? -18.790 12.354 8.913 1.00 96.81 139 PRO A C 1
ATOM 1098 O O . PRO A 1 139 ? -18.162 13.335 8.513 1.00 96.81 139 PRO A O 1
ATOM 1101 N N . GLU A 1 140 ? -18.550 11.805 10.112 1.00 96.12 140 GLU A N 1
ATOM 1102 C CA . GLU A 1 140 ? -17.491 12.298 11.002 1.00 96.12 140 GLU A CA 1
ATOM 1103 C C . GLU A 1 140 ? -16.099 11.996 10.434 1.00 96.12 140 GLU A C 1
ATOM 1105 O O . GLU A 1 140 ? -15.220 12.854 10.493 1.00 96.12 140 GLU A O 1
ATOM 1110 N N . ILE A 1 141 ? -15.923 10.824 9.811 1.00 96.25 141 ILE A N 1
ATOM 1111 C CA . ILE A 1 141 ? -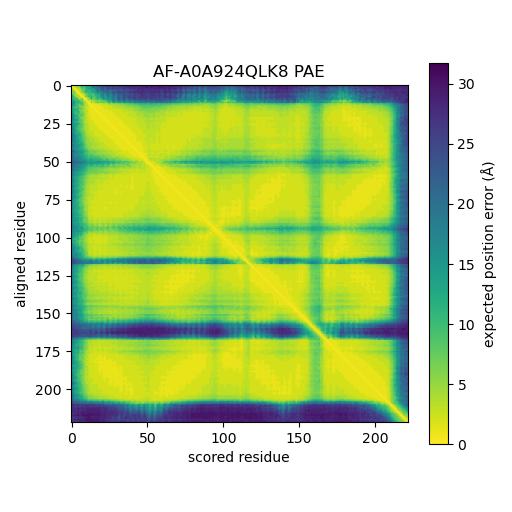14.692 10.466 9.089 1.00 96.25 141 ILE A CA 1
ATOM 1112 C C . ILE A 1 141 ? -14.476 11.436 7.925 1.00 96.25 141 ILE A C 1
ATOM 1114 O O . ILE A 1 141 ? -13.397 12.011 7.787 1.00 96.25 141 ILE A O 1
ATOM 1118 N N . GLY A 1 142 ? -15.509 11.657 7.108 1.00 95.44 142 GLY A N 1
ATOM 1119 C CA . GLY A 1 142 ? -15.442 12.588 5.985 1.00 95.44 142 GLY A CA 1
ATOM 1120 C C . GLY A 1 142 ? -15.036 13.996 6.424 1.00 95.44 142 GLY A C 1
ATOM 1121 O O . GLY A 1 142 ? -14.186 14.619 5.792 1.00 95.44 142 GLY A O 1
ATOM 1122 N N . LYS A 1 143 ? -15.591 14.481 7.541 1.00 96.06 143 LYS A N 1
ATOM 1123 C CA . LYS A 1 143 ? -15.268 15.800 8.099 1.00 96.06 143 LYS A CA 1
ATOM 1124 C C . LYS A 1 143 ? -13.822 15.901 8.594 1.00 96.06 143 LYS A C 1
ATOM 1126 O O . LYS A 1 143 ? -13.184 16.920 8.348 1.00 96.06 143 LYS A O 1
ATOM 1131 N N . GLU A 1 144 ? -13.331 14.884 9.295 1.00 94.88 144 GLU A N 1
ATOM 1132 C CA . GLU A 1 144 ? -11.992 14.894 9.897 1.00 94.88 144 GLU A CA 1
ATOM 1133 C C . GLU A 1 144 ? -10.884 14.704 8.847 1.00 94.88 144 GLU A C 1
ATOM 1135 O O . GLU A 1 144 ? -9.826 15.330 8.932 1.00 94.88 144 GLU A O 1
ATOM 1140 N N . PHE A 1 145 ? -11.129 13.865 7.832 1.00 95.88 145 PHE A N 1
ATOM 1141 C CA . PHE A 1 145 ? -10.062 13.351 6.969 1.00 95.88 145 PHE A CA 1
ATOM 1142 C C . PHE A 1 145 ? -10.081 13.831 5.514 1.00 95.88 145 PHE A C 1
ATOM 1144 O O . PHE A 1 145 ? -9.137 13.545 4.776 1.00 95.88 145 PHE A O 1
ATOM 1151 N N . ALA A 1 146 ? -11.088 14.598 5.076 1.00 91.62 146 ALA A N 1
ATOM 1152 C CA . ALA A 1 146 ? -11.222 15.018 3.672 1.00 91.62 146 ALA A CA 1
ATOM 1153 C C . ALA A 1 146 ? -9.941 15.622 3.058 1.00 91.62 146 ALA A C 1
ATOM 1155 O O . ALA A 1 146 ? -9.664 15.419 1.872 1.00 91.62 146 ALA A O 1
ATOM 1156 N N . THR A 1 147 ? -9.148 16.342 3.857 1.00 89.81 147 THR A N 1
ATOM 1157 C CA . THR A 1 147 ? -7.937 17.049 3.412 1.00 89.81 147 THR A CA 1
ATOM 1158 C C . THR A 1 147 ? -6.638 16.539 4.035 1.00 89.81 147 THR A C 1
ATOM 1160 O O . THR A 1 147 ? -5.579 17.072 3.713 1.00 89.81 147 THR A O 1
ATOM 1163 N N . THR A 1 148 ? -6.690 15.540 4.918 1.00 91.75 148 THR A N 1
ATOM 1164 C CA . THR A 1 148 ? -5.529 15.086 5.710 1.00 91.75 148 THR A CA 1
ATOM 1165 C C . THR A 1 148 ? -5.088 13.663 5.385 1.00 91.75 148 THR A C 1
ATOM 1167 O O . THR A 1 148 ? -4.018 13.248 5.835 1.00 91.75 148 THR A O 1
ATOM 1170 N N . LEU A 1 149 ? -5.858 12.926 4.572 1.00 92.81 149 LEU A N 1
ATOM 1171 C CA . LEU A 1 149 ? -5.448 11.599 4.121 1.00 92.81 149 LEU A CA 1
ATOM 1172 C C . LEU A 1 149 ? -4.096 11.660 3.384 1.00 92.81 149 LEU A C 1
ATOM 1174 O O . LEU A 1 149 ? -3.931 12.486 2.483 1.00 92.81 149 LEU A O 1
ATOM 1178 N N . PRO A 1 150 ? -3.151 10.759 3.709 1.00 92.50 150 PRO A N 1
ATOM 1179 C CA . PRO A 1 150 ? -1.797 10.766 3.149 1.00 92.50 150 PRO A CA 1
ATOM 1180 C C . PRO A 1 150 ? -1.742 10.405 1.657 1.00 92.50 150 PRO A C 1
ATOM 1182 O O . PRO A 1 150 ? -0.740 10.678 0.994 1.00 92.50 150 PRO A O 1
ATOM 1185 N N . LEU A 1 151 ? -2.804 9.801 1.112 1.00 92.56 151 LEU A N 1
ATOM 1186 C CA . LEU A 1 151 ? -2.878 9.422 -0.295 1.00 92.56 151 LEU A CA 1
ATOM 1187 C C . LEU A 1 151 ? -3.036 10.651 -1.203 1.00 92.56 151 LEU A C 1
ATOM 1189 O O . LEU A 1 151 ? -4.141 11.156 -1.429 1.00 92.56 151 LEU A O 1
ATOM 1193 N N . ASP A 1 152 ? -1.904 11.096 -1.746 1.00 87.25 152 ASP A N 1
ATOM 1194 C CA . ASP A 1 152 ? -1.813 12.171 -2.732 1.00 87.25 152 ASP A CA 1
ATOM 1195 C C . ASP A 1 152 ? -1.706 11.616 -4.162 1.00 87.25 152 ASP A C 1
ATOM 1197 O O . ASP A 1 152 ? -0.809 10.828 -4.478 1.00 87.25 152 ASP A O 1
ATOM 1201 N N . LEU A 1 153 ? -2.629 12.058 -5.020 1.00 89.00 153 LEU A N 1
ATOM 1202 C CA . LEU A 1 153 ? -2.724 11.707 -6.441 1.00 89.00 153 LEU A CA 1
ATOM 1203 C C . LEU A 1 153 ? -2.378 12.889 -7.358 1.00 89.00 153 LEU A C 1
ATOM 1205 O O . LEU A 1 153 ? -2.695 12.861 -8.553 1.00 89.00 153 LEU A O 1
ATOM 1209 N N . ALA A 1 154 ? -1.747 13.935 -6.821 1.00 86.75 154 ALA A N 1
ATOM 1210 C CA . ALA A 1 154 ? -1.232 15.041 -7.608 1.00 86.75 154 ALA A CA 1
ATOM 1211 C C . ALA A 1 154 ? -0.245 14.550 -8.676 1.00 86.75 154 ALA A C 1
ATOM 1213 O O . ALA A 1 154 ? 0.513 13.600 -8.483 1.00 86.75 154 ALA A O 1
ATOM 1214 N N . ILE A 1 155 ? -0.253 15.221 -9.826 1.00 83.06 155 ILE A N 1
ATOM 1215 C CA . ILE A 1 155 ? 0.723 14.960 -10.883 1.00 83.06 155 ILE A CA 1
ATOM 1216 C C . ILE A 1 155 ? 2.083 15.490 -10.393 1.00 83.06 155 ILE A C 1
ATOM 1218 O O . ILE A 1 155 ? 2.169 16.665 -10.015 1.00 83.06 155 ILE A O 1
ATOM 1222 N N . PRO A 1 156 ? 3.148 14.665 -10.382 1.00 77.19 156 PRO A N 1
ATOM 1223 C CA . PRO A 1 156 ? 4.485 15.111 -10.022 1.00 77.19 156 PRO A CA 1
ATOM 1224 C C . PRO A 1 156 ? 4.919 16.290 -10.891 1.00 77.19 156 PRO A C 1
ATOM 1226 O O . PRO A 1 156 ? 4.590 16.365 -12.075 1.00 77.19 156 PRO A O 1
ATOM 1229 N N . LYS A 1 157 ? 5.710 17.210 -10.330 1.00 69.44 157 LYS A N 1
ATOM 1230 C CA . LYS A 1 157 ? 6.296 18.304 -11.114 1.00 69.44 157 LYS A CA 1
ATOM 1231 C C . LYS A 1 157 ? 7.325 17.727 -12.099 1.00 69.44 157 LYS A C 1
ATOM 1233 O O . LYS A 1 157 ? 8.488 17.568 -11.747 1.00 69.44 157 LYS A O 1
ATOM 1238 N N . SER A 1 158 ? 6.890 17.403 -13.316 1.00 60.53 158 SER A N 1
ATOM 1239 C CA . SER A 1 158 ? 7.755 16.944 -14.409 1.00 60.53 158 SER A CA 1
ATOM 1240 C C . SER A 1 158 ? 8.388 18.126 -15.151 1.00 60.53 158 SER A C 1
ATOM 1242 O O . SER A 1 158 ? 7.739 19.147 -15.399 1.00 60.53 158 SER A O 1
ATOM 1244 N N . SER A 1 159 ? 9.661 17.980 -15.527 1.00 48.81 159 SER A N 1
ATOM 1245 C CA . SER A 1 159 ? 10.402 18.919 -16.378 1.00 48.81 159 SER A CA 1
ATOM 1246 C C . SER A 1 159 ? 10.038 18.810 -17.865 1.00 48.81 159 SER A C 1
ATOM 1248 O O . SER A 1 159 ? 10.312 19.741 -18.619 1.00 48.81 159 SER A O 1
ATOM 1250 N N . ASN A 1 160 ? 9.378 17.727 -18.289 1.00 51.38 160 ASN A N 1
ATOM 1251 C CA . ASN A 1 160 ? 9.054 17.457 -19.690 1.00 51.38 160 ASN A CA 1
ATOM 1252 C C . ASN A 1 160 ? 7.545 17.583 -19.941 1.00 51.38 160 ASN A C 1
ATOM 1254 O O . ASN A 1 160 ? 6.825 16.593 -20.036 1.00 51.38 160 ASN A O 1
ATOM 1258 N N . LYS A 1 161 ? 7.072 18.827 -20.073 1.00 52.50 161 LYS A N 1
ATOM 1259 C CA . LYS A 1 161 ? 5.691 19.180 -20.459 1.00 52.50 161 LYS A CA 1
ATOM 1260 C C . LYS A 1 161 ? 5.447 19.078 -21.973 1.00 52.50 161 LYS A C 1
ATOM 1262 O O . LYS A 1 161 ? 4.878 19.989 -22.572 1.00 52.50 161 LYS A O 1
ATOM 1267 N N . SER A 1 162 ? 5.894 18.004 -22.610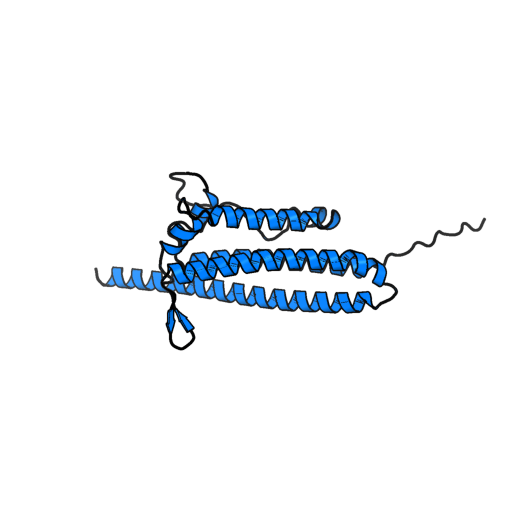 1.00 50.81 162 SER A N 1
ATOM 1268 C CA . SER A 1 162 ? 5.760 17.859 -24.061 1.00 50.81 162 SER A CA 1
ATOM 1269 C C . SER A 1 162 ? 4.996 16.583 -24.388 1.00 50.81 162 SER A C 1
ATOM 1271 O O . SER A 1 162 ? 5.404 15.499 -23.986 1.00 50.81 162 SER A O 1
ATOM 1273 N N . THR A 1 163 ? 3.896 16.762 -25.130 1.00 49.88 163 THR A N 1
ATOM 1274 C CA . THR A 1 163 ? 2.936 15.769 -25.660 1.00 49.88 163 THR A CA 1
ATOM 1275 C C . THR A 1 163 ? 2.010 15.086 -24.646 1.00 49.88 163 THR A C 1
ATOM 1277 O O . THR A 1 163 ? 2.197 13.933 -24.282 1.00 49.88 163 THR A O 1
ATOM 1280 N N . VAL A 1 164 ? 0.938 15.785 -24.251 1.00 48.31 164 VAL A N 1
ATOM 1281 C CA . VAL A 1 164 ? -0.178 15.197 -23.490 1.00 48.31 164 VAL A CA 1
ATOM 1282 C C . VAL A 1 164 ? -1.192 14.563 -24.452 1.00 48.31 164 VAL A C 1
ATOM 1284 O O . VAL A 1 164 ? -1.946 15.261 -25.130 1.00 48.31 164 VAL A O 1
ATOM 1287 N N . GLY A 1 165 ? -1.195 13.229 -24.507 1.00 54.50 165 GLY A N 1
ATOM 1288 C CA . GLY A 1 165 ? -2.373 12.411 -24.817 1.00 54.50 165 GLY A CA 1
ATOM 1289 C C . GLY A 1 165 ? -3.108 12.005 -23.527 1.00 54.50 165 GLY A C 1
ATOM 1290 O O . GLY A 1 165 ? -2.714 12.423 -22.441 1.00 54.50 165 GLY A O 1
ATOM 1291 N N . LYS A 1 166 ? -4.186 11.210 -23.635 1.00 54.84 166 LYS A N 1
ATOM 1292 C CA . LYS A 1 166 ? -4.978 10.715 -22.486 1.00 54.84 166 LYS A CA 1
ATOM 1293 C C . LYS A 1 166 ? -4.058 10.018 -21.457 1.00 54.84 166 LYS A C 1
ATOM 1295 O O . LYS A 1 166 ? -3.321 9.122 -21.846 1.00 54.84 166 LYS A O 1
ATOM 1300 N N . ASP A 1 167 ? -4.146 10.433 -20.190 1.00 68.38 167 ASP A N 1
ATOM 1301 C CA . ASP A 1 167 ? -3.407 9.946 -19.002 1.00 68.38 167 ASP A CA 1
ATOM 1302 C C . ASP A 1 167 ? -2.016 10.566 -18.699 1.00 68.38 167 ASP A C 1
ATOM 1304 O O . ASP A 1 167 ? -0.997 9.891 -18.538 1.00 68.38 167 ASP A O 1
ATOM 1308 N N . GLU A 1 168 ? -1.991 11.896 -18.527 1.00 83.00 168 GLU A N 1
ATOM 1309 C CA . GLU A 1 168 ? -0.830 12.665 -18.033 1.00 83.00 168 GLU A CA 1
ATOM 1310 C C . GLU A 1 168 ? -0.297 12.160 -16.677 1.00 83.00 168 GLU A C 1
ATOM 1312 O O . GLU A 1 168 ? 0.894 12.288 -16.382 1.00 83.00 168 GLU A O 1
ATOM 1317 N N . TRP A 1 169 ? -1.159 11.568 -15.846 1.00 88.69 169 TRP A N 1
ATOM 1318 C CA . TRP A 1 169 ? -0.788 11.103 -14.513 1.00 88.69 169 TRP A CA 1
ATOM 1319 C C . TRP A 1 169 ? 0.076 9.853 -14.572 1.00 88.69 169 TRP A C 1
ATOM 1321 O O . TRP A 1 169 ? 1.190 9.865 -14.045 1.00 88.69 169 TRP A O 1
ATOM 1331 N N . ALA A 1 170 ? -0.397 8.799 -15.243 1.00 89.75 170 ALA A N 1
ATOM 1332 C CA . ALA A 1 170 ? 0.379 7.571 -15.345 1.00 89.75 170 ALA A CA 1
ATOM 1333 C C . ALA A 1 170 ? 1.668 7.805 -16.131 1.00 89.75 170 ALA A C 1
ATOM 1335 O O . ALA A 1 170 ? 2.727 7.318 -15.736 1.00 89.75 1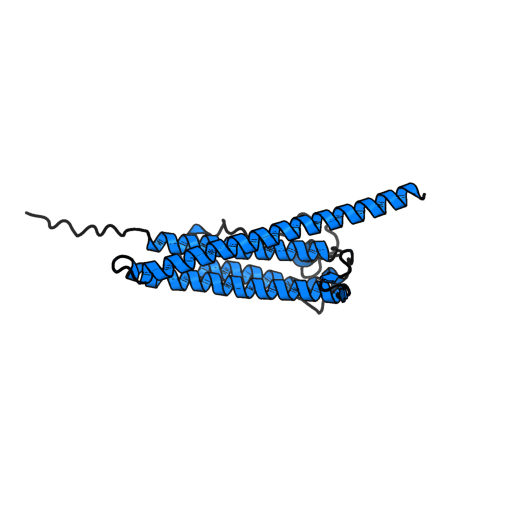70 ALA A O 1
ATOM 1336 N N . TYR A 1 171 ? 1.604 8.622 -17.187 1.00 88.38 171 TYR A N 1
ATOM 1337 C CA . TYR A 1 171 ? 2.788 9.023 -17.937 1.00 88.38 171 TYR A CA 1
ATOM 1338 C C . TYR A 1 171 ? 3.837 9.680 -17.028 1.00 88.38 171 TYR A C 1
ATOM 1340 O O . TYR A 1 171 ? 5.002 9.287 -17.045 1.00 88.38 171 TYR A O 1
ATOM 1348 N N . SER A 1 172 ? 3.427 10.628 -16.181 1.00 87.50 172 SER A N 1
ATOM 1349 C CA . SER A 1 172 ? 4.344 11.359 -15.295 1.00 87.50 172 SER A CA 1
ATOM 1350 C C . SER A 1 172 ? 5.020 10.479 -14.240 1.00 87.50 172 SER A C 1
ATOM 1352 O O . SER A 1 172 ? 6.127 10.798 -13.814 1.00 87.50 172 SER A O 1
ATOM 1354 N N . TYR A 1 173 ? 4.369 9.396 -13.809 1.00 89.69 173 TYR A N 1
ATOM 1355 C CA . TYR A 1 173 ? 4.928 8.468 -12.822 1.00 89.69 173 TYR A CA 1
ATOM 1356 C C . TYR A 1 173 ? 5.725 7.313 -13.431 1.00 89.69 173 TYR A C 1
ATOM 1358 O O . TYR A 1 173 ? 6.637 6.813 -12.775 1.00 89.69 173 TYR A O 1
ATOM 1366 N N . PHE A 1 174 ? 5.350 6.843 -14.624 1.00 92.44 174 PHE A N 1
ATOM 1367 C CA . PHE A 1 174 ? 5.761 5.519 -15.102 1.00 92.44 174 PHE A CA 1
ATOM 1368 C C . PHE A 1 174 ? 6.388 5.504 -16.499 1.00 92.44 174 PHE A C 1
ATOM 1370 O O . PHE A 1 174 ? 6.929 4.470 -16.898 1.00 92.44 174 PHE A O 1
ATOM 1377 N N . HIS A 1 175 ? 6.367 6.612 -17.245 1.00 90.75 175 HIS A N 1
ATOM 1378 C CA . HIS A 1 175 ? 7.021 6.668 -18.552 1.00 90.75 175 HIS A CA 1
ATOM 1379 C C . HIS A 1 175 ? 8.547 6.652 -18.405 1.00 90.75 175 HIS A C 1
ATOM 1381 O O . HIS A 1 175 ? 9.107 7.405 -17.607 1.00 90.75 175 HIS A O 1
ATOM 1387 N N . MET A 1 176 ? 9.217 5.771 -19.159 1.00 89.69 176 MET A N 1
ATOM 1388 C CA . MET A 1 176 ? 10.670 5.536 -19.109 1.00 89.69 176 MET A CA 1
ATOM 1389 C C . MET A 1 176 ? 11.221 5.404 -17.680 1.00 89.69 176 MET A C 1
ATOM 1391 O O . MET A 1 176 ? 12.329 5.842 -17.373 1.00 89.69 176 MET A O 1
ATOM 1395 N N . THR A 1 177 ? 10.427 4.818 -16.785 1.00 91.31 177 THR A N 1
ATOM 1396 C CA . THR A 1 177 ? 10.776 4.674 -15.374 1.00 91.31 177 THR A CA 1
ATOM 1397 C C . THR A 1 177 ? 11.374 3.288 -15.136 1.00 91.31 177 THR A C 1
ATOM 1399 O O . THR A 1 177 ? 10.733 2.298 -15.502 1.00 91.31 177 THR A O 1
ATOM 1402 N N . PRO A 1 178 ? 12.570 3.179 -14.517 1.00 95.31 178 PRO A N 1
ATOM 1403 C CA . PRO A 1 178 ? 13.153 1.890 -14.161 1.00 95.31 178 PRO A CA 1
ATOM 1404 C C . PRO A 1 178 ? 12.178 1.035 -13.361 1.00 95.31 178 PRO A C 1
ATOM 1406 O O . PRO A 1 178 ? 11.456 1.536 -12.497 1.00 95.31 178 PRO A O 1
ATOM 1409 N N . THR A 1 179 ? 12.191 -0.271 -13.599 1.00 96.06 179 THR A N 1
ATOM 1410 C CA . THR A 1 179 ? 11.247 -1.193 -12.963 1.00 96.06 179 THR A CA 1
ATOM 1411 C C . THR A 1 179 ? 11.308 -1.128 -11.436 1.00 96.06 179 THR A C 1
ATOM 1413 O O . THR A 1 179 ? 10.260 -1.107 -10.790 1.00 96.06 179 THR A O 1
ATOM 1416 N N . ILE A 1 180 ? 12.503 -1.026 -10.840 1.00 96.00 180 ILE A N 1
ATOM 1417 C CA . ILE A 1 180 ? 12.620 -0.871 -9.382 1.00 96.00 180 ILE A CA 1
ATOM 1418 C C . ILE A 1 180 ? 11.996 0.440 -8.893 1.00 96.00 180 ILE A C 1
ATOM 1420 O O . ILE A 1 180 ? 11.312 0.435 -7.877 1.00 96.00 180 ILE A O 1
ATOM 1424 N N . ALA A 1 181 ? 12.148 1.537 -9.638 1.00 96.06 181 ALA A N 1
ATOM 1425 C CA . ALA A 1 181 ? 11.558 2.826 -9.291 1.00 96.06 181 ALA A CA 1
ATOM 1426 C C . ALA A 1 181 ? 10.024 2.784 -9.379 1.00 96.06 181 ALA A C 1
ATOM 1428 O O . ALA A 1 181 ? 9.345 3.256 -8.467 1.00 96.06 181 ALA A O 1
ATOM 1429 N N . ALA A 1 182 ? 9.474 2.147 -10.417 1.00 96.75 182 ALA A N 1
ATOM 1430 C CA . ALA A 1 182 ? 8.034 1.936 -10.551 1.00 96.75 182 ALA A CA 1
ATOM 1431 C C . ALA A 1 182 ? 7.473 1.087 -9.396 1.00 96.75 182 ALA A C 1
ATOM 1433 O O . ALA A 1 182 ? 6.455 1.445 -8.806 1.00 96.75 182 ALA A O 1
ATOM 1434 N N . ILE A 1 183 ? 8.166 0.009 -9.005 1.00 98.00 183 ILE A N 1
ATOM 1435 C CA . ILE A 1 183 ? 7.803 -0.798 -7.828 1.00 98.00 183 ILE A CA 1
ATOM 1436 C C . ILE A 1 183 ? 7.838 0.051 -6.552 1.00 98.00 183 ILE A C 1
ATOM 1438 O O . ILE A 1 183 ? 6.905 -0.029 -5.754 1.00 98.00 183 ILE A O 1
ATOM 1442 N N . THR A 1 184 ? 8.863 0.889 -6.370 1.00 97.75 184 THR A N 1
ATOM 1443 C CA . THR A 1 184 ? 8.968 1.796 -5.217 1.00 97.75 184 THR A CA 1
ATOM 1444 C C . THR A 1 184 ? 7.805 2.789 -5.167 1.00 97.75 184 THR A C 1
ATOM 1446 O O . THR A 1 184 ? 7.244 3.007 -4.095 1.00 97.75 184 THR A O 1
ATOM 1449 N N . ILE A 1 185 ? 7.383 3.346 -6.307 1.00 96.88 185 ILE A N 1
ATOM 1450 C CA . ILE A 1 185 ? 6.200 4.221 -6.397 1.00 96.88 185 ILE A CA 1
ATOM 1451 C C . ILE A 1 185 ? 4.930 3.462 -5.979 1.00 96.88 185 ILE A C 1
ATOM 1453 O O . ILE A 1 185 ? 4.152 3.963 -5.169 1.00 96.88 185 ILE A O 1
ATOM 1457 N N . LEU A 1 186 ? 4.737 2.227 -6.457 1.00 98.25 186 LEU A N 1
ATOM 1458 C CA . LEU A 1 186 ? 3.603 1.394 -6.035 1.00 98.25 186 LEU A CA 1
ATOM 1459 C C . LEU A 1 186 ? 3.660 1.057 -4.534 1.00 98.25 186 LEU A C 1
ATOM 1461 O O . LEU A 1 186 ? 2.627 1.045 -3.869 1.00 98.25 186 LEU A O 1
ATOM 1465 N N . SER A 1 187 ? 4.851 0.820 -3.974 1.00 98.38 187 SER A N 1
ATOM 1466 C CA . SER A 1 187 ? 5.048 0.638 -2.527 1.00 98.38 187 SER A CA 1
ATOM 1467 C C . SER A 1 187 ? 4.715 1.898 -1.732 1.00 98.38 187 SER A C 1
ATOM 1469 O O . SER A 1 187 ? 4.160 1.785 -0.642 1.00 98.38 187 SER A O 1
ATOM 1471 N N . LYS A 1 188 ? 5.000 3.087 -2.277 1.00 97.69 188 LYS A N 1
ATOM 1472 C CA . LYS A 1 188 ? 4.605 4.365 -1.673 1.00 97.69 188 LYS A CA 1
ATOM 1473 C C . LYS A 1 188 ? 3.084 4.479 -1.613 1.00 97.69 188 LYS A C 1
ATOM 1475 O O . LYS A 1 188 ? 2.554 4.750 -0.545 1.00 97.69 188 LYS A O 1
ATOM 1480 N N . PHE A 1 189 ? 2.375 4.184 -2.705 1.00 98.25 189 PHE A N 1
ATOM 1481 C CA . PHE A 1 189 ? 0.906 4.193 -2.687 1.00 98.25 189 PHE A CA 1
ATOM 1482 C C . PHE A 1 189 ? 0.319 3.167 -1.713 1.00 98.25 189 PHE A C 1
ATOM 1484 O O . PHE A 1 189 ? -0.637 3.481 -1.013 1.00 98.25 189 PHE A O 1
ATOM 1491 N N . GLN A 1 190 ? 0.902 1.968 -1.604 1.00 98.38 190 GLN A N 1
ATOM 1492 C CA . GLN A 1 190 ? 0.488 1.007 -0.573 1.00 98.38 190 GLN A CA 1
ATOM 1493 C C . GLN A 1 190 ? 0.692 1.547 0.842 1.00 98.38 190 GLN A C 1
ATOM 1495 O O . GLN A 1 190 ? -0.164 1.347 1.699 1.00 98.38 190 GLN A O 1
ATOM 1500 N N . ASN A 1 191 ? 1.809 2.233 1.090 1.00 98.44 191 ASN A N 1
ATOM 1501 C CA . ASN A 1 191 ? 2.077 2.847 2.383 1.00 98.44 191 ASN A CA 1
ATOM 1502 C C . ASN A 1 191 ? 1.065 3.947 2.707 1.00 98.44 191 ASN A C 1
ATOM 1504 O O . ASN A 1 191 ? 0.548 3.985 3.820 1.00 98.44 191 ASN A O 1
ATOM 1508 N N . ASP A 1 192 ? 0.717 4.791 1.739 1.00 98.25 192 ASP A N 1
ATOM 1509 C CA . ASP A 1 192 ? -0.320 5.808 1.923 1.00 98.25 192 ASP A CA 1
ATOM 1510 C C . ASP A 1 192 ? -1.694 5.181 2.202 1.00 98.25 192 ASP A C 1
ATOM 1512 O O . ASP A 1 192 ? -2.426 5.655 3.070 1.00 98.25 192 ASP A O 1
ATOM 1516 N N . VAL A 1 193 ? -2.051 4.106 1.490 1.00 98.50 193 VAL A N 1
ATOM 1517 C CA . VAL A 1 193 ? -3.307 3.362 1.685 1.00 98.50 193 VAL A CA 1
ATOM 1518 C C . VAL A 1 193 ? -3.372 2.777 3.098 1.00 98.50 193 VAL A C 1
ATOM 1520 O O . VAL A 1 193 ? -4.339 3.030 3.816 1.00 98.50 193 VAL A O 1
ATOM 1523 N N . LYS A 1 194 ? -2.311 2.097 3.547 1.00 98.06 194 LYS A N 1
ATOM 1524 C CA . LYS A 1 194 ? -2.229 1.524 4.900 1.00 98.06 194 LYS A CA 1
ATOM 1525 C C . LYS A 1 194 ? -2.214 2.590 5.995 1.00 98.06 194 LYS A C 1
ATOM 1527 O O . LYS A 1 194 ? -2.873 2.428 7.017 1.00 98.06 194 LYS A O 1
ATOM 1532 N N . ASN A 1 195 ? -1.515 3.707 5.790 1.00 97.94 195 ASN A N 1
ATOM 1533 C CA . ASN A 1 195 ? -1.566 4.831 6.730 1.00 97.94 195 ASN A CA 1
ATOM 1534 C C . ASN A 1 195 ? -2.963 5.464 6.788 1.00 97.94 195 ASN A C 1
ATOM 1536 O O . ASN A 1 195 ? -3.416 5.837 7.867 1.00 97.94 195 ASN A O 1
ATOM 1540 N N . SER A 1 196 ? -3.654 5.571 5.649 1.00 98.12 196 SER A N 1
ATOM 1541 C CA . SER A 1 196 ? -5.039 6.054 5.598 1.00 98.12 196 SER A CA 1
ATOM 1542 C C . SER A 1 196 ? -5.961 5.132 6.398 1.00 98.12 196 SER A C 1
ATOM 1544 O O . SER A 1 196 ? -6.713 5.608 7.241 1.00 98.12 196 SER A O 1
ATOM 1546 N N . GLU A 1 197 ? -5.856 3.814 6.198 1.00 98.00 197 GLU A N 1
ATOM 1547 C CA . GLU A 1 197 ? -6.569 2.812 7.000 1.00 98.00 197 GLU A CA 1
ATOM 1548 C C . GLU A 1 197 ? -6.289 2.994 8.494 1.00 98.00 197 GLU A C 1
ATOM 1550 O O . GLU A 1 197 ? -7.231 3.097 9.275 1.00 98.00 197 GLU A O 1
ATOM 1555 N N . ALA A 1 198 ? -5.015 3.084 8.886 1.00 97.62 198 ALA A N 1
ATOM 1556 C CA . ALA A 1 198 ? -4.617 3.224 10.284 1.00 97.62 198 ALA A CA 1
ATOM 1557 C C . ALA A 1 198 ? -5.243 4.459 10.944 1.00 97.62 198 ALA A C 1
ATOM 1559 O O . ALA A 1 198 ? -5.832 4.345 12.017 1.00 97.62 198 ALA A O 1
ATOM 1560 N N . GLN A 1 199 ? -5.213 5.618 10.275 1.00 97.50 199 GLN A N 1
ATOM 1561 C CA . GLN A 1 199 ? -5.843 6.841 10.786 1.00 97.50 199 GLN A CA 1
ATOM 1562 C C . GLN A 1 199 ? -7.351 6.666 11.013 1.00 97.50 199 GLN A C 1
ATOM 1564 O O . GLN A 1 199 ? -7.871 7.082 12.049 1.00 97.50 199 GLN A O 1
ATOM 1569 N N . ILE A 1 200 ? -8.054 6.014 10.081 1.00 97.50 200 ILE A N 1
ATOM 1570 C CA . ILE A 1 200 ? -9.497 5.784 10.214 1.00 97.50 200 ILE A CA 1
ATOM 1571 C C . ILE A 1 200 ? -9.812 4.748 11.294 1.00 97.50 200 ILE A C 1
ATOM 1573 O O . ILE A 1 200 ? -10.752 4.930 12.071 1.00 97.50 200 ILE A O 1
ATOM 1577 N N . VAL A 1 201 ? -9.033 3.671 11.372 1.00 97.19 201 VAL A N 1
ATOM 1578 C CA . VAL A 1 201 ? -9.184 2.628 12.393 1.00 97.19 201 VAL A CA 1
ATOM 1579 C C . VAL A 1 201 ? -8.930 3.208 13.788 1.00 97.19 201 VAL A C 1
ATOM 1581 O O . VAL A 1 201 ? -9.721 2.960 14.697 1.00 97.19 201 VAL A O 1
ATOM 1584 N N . GLU A 1 202 ? -7.902 4.044 13.951 1.00 95.88 202 GLU A N 1
ATOM 1585 C CA . GLU A 1 202 ? -7.618 4.777 15.193 1.00 95.88 202 GLU A CA 1
ATOM 1586 C C . GLU A 1 202 ? -8.735 5.749 15.560 1.00 95.88 202 GLU A C 1
ATOM 1588 O O . GLU A 1 202 ? -9.145 5.809 16.720 1.00 95.88 202 GLU A O 1
ATOM 1593 N N . PHE A 1 203 ? -9.270 6.483 14.583 1.00 96.19 203 PHE A N 1
ATOM 1594 C CA . PHE A 1 203 ? -10.406 7.371 14.805 1.00 96.19 203 PHE A CA 1
ATOM 1595 C C . PHE A 1 203 ? -11.632 6.604 15.307 1.00 96.19 203 PHE A C 1
ATOM 1597 O O . PHE A 1 203 ? -12.224 6.969 16.323 1.00 96.19 203 PHE A O 1
ATOM 1604 N N . CYS A 1 204 ? -11.984 5.505 14.636 1.00 95.44 204 CYS A N 1
ATOM 1605 C CA . CYS A 1 204 ? -13.095 4.653 15.048 1.00 95.44 204 CYS A CA 1
ATOM 1606 C C . CYS A 1 204 ? -12.862 4.083 16.454 1.00 95.44 204 CYS A C 1
ATOM 1608 O O . CYS A 1 204 ? -13.797 4.016 17.247 1.00 95.44 204 CYS A O 1
ATOM 1610 N N . HIS A 1 205 ? -11.627 3.683 16.773 1.00 93.94 205 HIS A N 1
ATOM 1611 C CA . HIS A 1 205 ? -11.271 3.132 18.083 1.00 93.94 205 HIS A CA 1
ATOM 1612 C C . HIS A 1 205 ? -11.423 4.178 19.185 1.00 93.94 205 HIS A C 1
ATOM 1614 O O . HIS A 1 205 ? -12.084 3.939 20.195 1.00 93.94 205 HIS A O 1
ATOM 1620 N N . LYS A 1 206 ? -10.930 5.396 18.943 1.00 92.75 206 LYS A N 1
ATOM 1621 C CA . LYS A 1 206 ? -11.097 6.530 19.856 1.00 92.75 206 LYS A CA 1
ATOM 1622 C C . LYS A 1 206 ? -12.571 6.809 20.156 1.00 92.75 206 LYS A C 1
ATOM 1624 O O . LYS A 1 206 ? -12.913 7.047 21.311 1.00 92.75 206 LYS A O 1
ATOM 1629 N N . LYS A 1 207 ? -13.450 6.716 19.154 1.00 92.38 207 LYS A N 1
ATOM 1630 C CA . LYS A 1 207 ? -14.898 6.920 19.320 1.00 92.38 207 LYS A CA 1
ATOM 1631 C C . LYS A 1 207 ? -15.583 5.878 20.205 1.00 92.38 207 LYS A C 1
ATOM 1633 O O . LYS A 1 207 ? -16.628 6.171 20.775 1.00 92.38 207 LYS A O 1
ATOM 1638 N N . VAL A 1 208 ? -15.008 4.685 20.354 1.00 88.38 208 VAL A N 1
ATOM 1639 C CA . VAL A 1 208 ? -15.485 3.679 21.320 1.00 88.38 208 VAL A CA 1
ATOM 1640 C C . VAL A 1 208 ? -15.048 4.018 22.745 1.00 88.38 208 VAL A C 1
ATOM 1642 O O . VAL A 1 208 ? -15.788 3.765 23.695 1.00 88.38 208 VAL A O 1
ATOM 1645 N N . GLY A 1 209 ? -13.859 4.608 22.897 1.00 78.81 209 GLY A N 1
ATOM 1646 C CA . GLY A 1 209 ? -13.313 5.042 24.182 1.00 78.81 209 GLY A CA 1
ATOM 1647 C C . GLY A 1 209 ? -13.873 6.368 24.710 1.00 78.81 209 GLY A C 1
ATOM 1648 O O . GLY A 1 209 ? -13.665 6.680 25.883 1.00 78.81 209 GLY A O 1
ATOM 1649 N N . GLU A 1 210 ? -14.576 7.149 23.884 1.00 76.44 210 GLU A N 1
ATOM 1650 C CA . GLU A 1 210 ? -15.264 8.369 24.314 1.00 76.44 210 GLU A CA 1
ATOM 1651 C C . GLU A 1 210 ? -16.407 8.002 25.277 1.00 76.44 210 GLU A C 1
ATOM 1653 O O . GLU A 1 210 ? -17.467 7.524 24.872 1.00 76.44 210 GLU A O 1
ATOM 1658 N N . VAL A 1 211 ? -16.188 8.220 26.579 1.00 56.75 211 VAL A N 1
ATOM 1659 C CA . VAL A 1 211 ? -17.238 8.103 27.597 1.00 56.75 211 VAL A CA 1
ATOM 1660 C C . VAL A 1 211 ? -18.324 9.113 27.246 1.00 56.75 211 VAL A C 1
ATOM 1662 O O . VAL A 1 211 ? -18.124 10.321 27.389 1.00 56.75 211 VA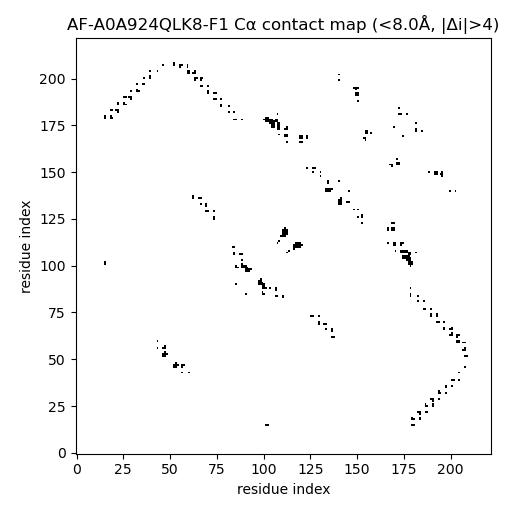L A O 1
ATOM 1665 N N . GLN A 1 212 ? -19.488 8.637 26.800 1.00 53.41 212 GLN A N 1
ATOM 1666 C CA . GLN A 1 212 ? -20.668 9.488 26.785 1.00 53.41 212 GLN A CA 1
ATOM 1667 C C . GLN A 1 212 ? -21.017 9.791 28.236 1.00 53.41 212 GLN A C 1
ATOM 1669 O O . GLN A 1 212 ? -21.613 8.966 28.928 1.00 53.41 212 GLN A O 1
ATOM 1674 N N . VAL A 1 213 ? -20.626 10.978 28.704 1.00 46.97 213 VAL A N 1
ATOM 1675 C CA . VAL A 1 213 ? -21.197 11.569 29.910 1.00 46.97 213 VAL A CA 1
ATOM 1676 C C . VAL A 1 213 ? -22.688 11.694 29.630 1.00 46.97 213 VAL A C 1
ATOM 1678 O O . VAL A 1 213 ? -23.139 12.631 28.970 1.00 46.97 213 VAL A O 1
ATOM 1681 N N . ARG A 1 214 ? -23.464 10.704 30.076 1.00 48.94 214 ARG A N 1
ATOM 1682 C CA . ARG A 1 214 ? -24.901 10.865 30.219 1.00 48.94 214 ARG A CA 1
ATOM 1683 C C . ARG A 1 214 ? -25.061 11.956 31.264 1.00 48.94 214 ARG A C 1
ATOM 1685 O O . ARG A 1 214 ? -24.898 11.711 32.455 1.00 48.94 214 ARG A O 1
ATOM 1692 N N . TYR A 1 215 ? -25.313 13.180 30.811 1.00 45.28 215 TYR A N 1
ATOM 1693 C CA . TYR A 1 215 ? -25.973 14.170 31.643 1.00 45.28 215 TYR A CA 1
ATOM 1694 C C . TYR A 1 215 ? -27.373 13.617 31.889 1.00 45.28 215 TYR A C 1
ATOM 1696 O O . TYR A 1 215 ? -28.310 13.933 31.157 1.00 45.28 215 TYR A O 1
ATOM 1704 N N . ASP A 1 216 ? -27.488 12.702 32.854 1.00 45.41 216 ASP A N 1
ATOM 1705 C CA . ASP A 1 216 ? -28.775 12.314 33.400 1.00 45.41 216 ASP A CA 1
ATOM 1706 C C . ASP A 1 216 ? -29.438 13.620 33.813 1.00 45.41 216 ASP A C 1
ATOM 1708 O O . ASP A 1 216 ? -28.883 14.398 34.594 1.00 45.41 216 ASP A O 1
ATOM 1712 N N . ALA A 1 217 ? -30.550 13.911 33.139 1.00 51.12 217 ALA A N 1
ATOM 1713 C CA . ALA A 1 217 ? -31.304 15.134 33.284 1.00 51.12 217 ALA A CA 1
ATOM 1714 C C . ALA A 1 217 ? -31.374 15.491 34.768 1.00 51.12 217 ALA A C 1
ATOM 1716 O O . ALA A 1 217 ? -31.901 14.708 35.559 1.00 51.12 217 ALA A O 1
ATOM 1717 N N . PHE A 1 218 ? -30.817 16.650 35.132 1.00 53.03 218 PHE A N 1
ATOM 1718 C CA . PHE A 1 218 ? -31.064 17.266 36.426 1.00 53.03 218 PHE A CA 1
ATOM 1719 C C . PHE A 1 218 ? -32.577 17.225 36.637 1.00 53.03 218 PHE A C 1
ATOM 1721 O O . PHE A 1 218 ? -33.319 17.965 35.987 1.00 53.03 218 PHE A O 1
ATOM 1728 N N . GLN A 1 219 ? -33.045 16.318 37.497 1.00 47.78 219 GLN A N 1
ATOM 1729 C CA . GLN A 1 219 ? -34.379 16.422 38.049 1.00 47.78 219 GLN A CA 1
ATOM 1730 C C . GLN A 1 219 ? -34.394 17.771 38.749 1.00 47.78 219 GLN A C 1
ATOM 1732 O O . GLN A 1 219 ? -33.704 17.971 39.747 1.00 47.78 219 GLN A O 1
ATOM 1737 N N . ALA A 1 220 ? -35.116 18.719 38.157 1.00 50.88 220 ALA A N 1
ATOM 1738 C CA . ALA A 1 220 ? -35.460 19.959 38.812 1.00 50.88 220 ALA A CA 1
ATOM 1739 C C . ALA A 1 220 ? -36.202 19.581 40.096 1.00 50.88 220 ALA A C 1
ATOM 1741 O O . ALA A 1 220 ? -37.349 19.138 40.051 1.00 50.88 220 ALA A O 1
ATOM 1742 N N . ILE A 1 221 ? -35.515 19.686 41.230 1.00 49.72 221 ILE A N 1
ATOM 1743 C CA . ILE A 1 221 ? -36.174 19.683 42.527 1.00 49.72 221 ILE A CA 1
ATOM 1744 C C . ILE A 1 221 ? -36.690 21.111 42.697 1.00 49.72 221 ILE A C 1
ATOM 1746 O O . ILE A 1 221 ? -35.900 22.057 42.724 1.00 49.72 221 ILE A O 1
ATOM 1750 N N . ALA A 1 222 ? -38.016 21.226 42.664 1.00 50.81 222 ALA A N 1
ATOM 1751 C CA . ALA A 1 222 ? -38.772 22.443 42.933 1.00 50.81 222 ALA A CA 1
ATOM 1752 C C . ALA A 1 222 ? -38.584 22.923 44.378 1.00 50.81 222 ALA A C 1
ATOM 1754 O O . ALA A 1 222 ? -38.360 22.061 45.261 1.00 50.81 222 ALA A O 1
#

Radius of gyration: 22.82 Å; Cα contacts (8 Å, |Δi|>4): 226; chains: 1; bounding box: 76×42×69 Å

Solvent-accessible surface area (backbone atoms only — not comparable to full-atom values): 12057 Å² total; per-residue (Å²): 118,67,67,64,52,52,53,55,54,50,52,52,54,51,52,53,48,50,34,50,53,52,34,51,52,37,51,53,50,41,54,51,49,50,55,49,46,54,52,52,55,53,50,50,57,57,36,49,70,35,82,91,29,25,69,44,25,68,62,28,49,61,49,28,48,51,37,45,55,55,35,52,54,53,42,52,52,45,51,51,52,44,51,48,38,36,51,65,26,60,52,43,78,55,96,90,36,86,44,50,43,45,74,35,31,56,30,29,19,56,47,30,48,37,91,89,58,53,42,22,63,50,47,53,47,53,55,49,51,48,53,54,52,53,34,65,68,38,74,68,50,27,70,73,38,74,86,67,55,66,67,76,83,73,69,68,94,67,92,74,91,72,83,86,63,95,58,62,54,30,38,68,67,22,50,73,23,29,33,43,51,42,41,28,53,47,40,48,53,42,36,23,41,51,52,38,30,45,56,49,37,50,51,33,51,50,60,35,68,55,77,77,78,75,76,68,73,81,74,81,80,128

pLDDT: mean 87.21, std 15.3, range [45.28, 98.56]

Secondary structure (DSSP, 8-state):
-HHHHHHHHHHHHHHHHHHHHHHHHHHHHHHHHHHHHHHHHHHHHHHTTSTTTHHHHHHHHHHHHHHHHHHHHHHHHHHHHHHHHHHHTT-EEETTEEE--TT-SHHHIIIIISTTT-HHHHHHHHHHHHHHHHHTT-HHHHHHHTTT-S---PPP--S------S-HHHHHHHTT--HHHHHHHHHHHHHHHHHHHHHHHHHHHHHHHS------------

Mean predicted aligned error: 7.57 Å

Sequence (222 aa):
MVLTAMLALNLSAEILNAFRTVNYSLLNSNAAIDTKNETIFKSFKQELEQAEKKQLAAIWYPKAQKAKDLSDAVTAYLDGLKMELKKDSKLKIEDGQEKFNEDNLDAATRLLVEPGKAKGEELRKKLQDFKDQLLAIDPEIGKEFATTLPLDLAIPKSSNKSTVGKDEWAYSYFHMTPTIAAITILSKFQNDVKNSEAQIVEFCHKKVGEVQVRYDAFQAIA

Nearest PDB structures (foldseek):
  7cmg-assembly1_B  TM=8.226E-01  e=4.453E-07  Porphyromonas gingivalis ATCC 33277
  7sat-assembly1_B  TM=8.380E-01  e=6.312E-07  Porphyromonas gingivalis ATCC 33277
  7sax-assembly1_B  TM=8.316E-01  e=2.087E-06  Sphingobacterium wenxiniae
  7sau-assembly1_B  TM=8.069E-01  e=4.407E-06  Schleiferia thermophila str. Yellowstone
  6ey0-assembly4_D  TM=7.393E-01  e=6.183E-05  Porphyromonas gingivalis

Foldseek 3Di:
DVVVVVVVVVVLVVVLVVLVVLLVVLVVLLVVLVVLLVVLLVVLVVLCVPPQLVVLSVVLVVLLVQLVVLLVVLLVVLVVLLVQLQVLQPWDQDPNDTDGQQQDQVSLCVQQPDPPNPVVVVNLVSLVVSLVVNLVSDVVSVVVPVPPQQQDQDAPPDPDPPDDDPDSRSCSQRHSDGSSSNSSVSSVNSSSSSVNSSVSSVVSSVSSVPRPPPPVDPPPPD